Protein AF-A0A7X8J446-F1 (afdb_monomer_lite)

pLDDT: mean 76.68, std 14.7, range [40.44, 95.25]

Radius of gyration: 38.68 Å; chains: 1; bounding box: 88×54×93 Å

Secondary structure (DSSP, 8-state):
-EEEEEEEEEEETTEEEEEEEEEEE-SSS-SS-B-TTS-B--GGGTT-------EEEEEEEEEEE----HHHHHHHHT--S-HHHHTT--SS-SSS-TTT-S-TTPPTT--B-TTSPBP-SS-SSS-TTT-S--S--SS-B-TTSPBPPHHHHHHHHHHS-PPPGGGHHHH-GGGGT--TTSTT--SS--TTTTTT-SS-SSS--HHHHHHHHHHHHTTTT-TTTSSSS-HHHHHHHHHHHHH-

Structure (mmCIF, N/CA/C/O backbone):
data_AF-A0A7X8J446-F1
#
_entry.id   AF-A0A7X8J446-F1
#
loop_
_atom_site.group_PDB
_atom_site.id
_atom_site.type_symbol
_atom_site.label_atom_id
_atom_site.label_alt_id
_atom_site.label_comp_id
_atom_site.label_asym_id
_atom_site.label_entity_id
_atom_site.label_seq_id
_atom_site.pdbx_PDB_ins_code
_atom_site.Cartn_x
_atom_site.Cartn_y
_atom_site.Cartn_z
_atom_site.occupancy
_atom_site.B_iso_or_equiv
_atom_site.auth_seq_id
_atom_site.auth_comp_id
_atom_site.auth_asym_id
_atom_site.auth_atom_id
_atom_site.pdbx_PDB_model_num
ATOM 1 N N . MET A 1 1 ? 36.389 0.414 -41.635 1.00 74.69 1 MET A N 1
ATOM 2 C CA . MET A 1 1 ? 35.761 -0.901 -41.387 1.00 74.69 1 MET A CA 1
ATOM 3 C C . MET A 1 1 ? 36.551 -1.616 -40.300 1.00 74.69 1 MET A C 1
ATOM 5 O O . MET A 1 1 ? 37.768 -1.694 -40.456 1.00 74.69 1 MET A O 1
ATOM 9 N N . PRO A 1 2 ? 35.909 -2.051 -39.204 1.00 84.25 2 PRO A N 1
ATOM 10 C CA . PRO A 1 2 ? 36.564 -2.815 -38.150 1.00 84.25 2 PRO A CA 1
ATOM 11 C C . PRO A 1 2 ? 36.644 -4.303 -38.505 1.00 84.25 2 PRO A C 1
ATOM 13 O O . PRO A 1 2 ? 35.673 -4.885 -38.986 1.00 84.25 2 PRO A O 1
ATOM 16 N N . PHE A 1 3 ? 37.790 -4.913 -38.233 1.00 89.12 3 PHE A N 1
ATOM 17 C CA . PHE A 1 3 ? 37.991 -6.357 -38.225 1.00 89.12 3 PHE A CA 1
ATOM 18 C C . PHE A 1 3 ? 38.497 -6.769 -36.844 1.00 89.12 3 PHE A C 1
ATOM 20 O O . PHE A 1 3 ? 39.363 -6.099 -36.282 1.00 89.12 3 PHE A O 1
ATOM 27 N N . GLU A 1 4 ? 37.957 -7.853 -36.298 1.00 91.00 4 GLU A N 1
ATOM 28 C CA . GLU A 1 4 ? 38.276 -8.323 -34.954 1.00 91.00 4 GLU A CA 1
ATOM 29 C C . GLU A 1 4 ? 38.558 -9.823 -34.974 1.00 91.00 4 GLU A C 1
ATOM 31 O O . GLU A 1 4 ? 37.812 -10.601 -35.571 1.00 91.00 4 GLU A O 1
ATOM 36 N N . ILE A 1 5 ? 39.643 -10.221 -34.312 1.00 94.25 5 ILE A N 1
ATOM 37 C CA . ILE A 1 5 ? 39.926 -11.613 -33.968 1.00 94.25 5 ILE A CA 1
ATOM 38 C C . ILE A 1 5 ? 40.169 -11.649 -32.468 1.00 94.25 5 ILE A C 1
ATOM 40 O O . ILE A 1 5 ? 41.012 -10.914 -31.953 1.00 94.25 5 ILE A O 1
ATOM 44 N N . GLY A 1 6 ? 39.469 -12.534 -31.771 1.00 93.75 6 GLY A N 1
ATOM 45 C CA . GLY A 1 6 ? 39.645 -12.720 -30.342 1.00 93.75 6 GLY A CA 1
ATOM 46 C C . GLY A 1 6 ? 39.483 -14.169 -29.918 1.00 93.75 6 GLY A C 1
ATOM 47 O O . GLY A 1 6 ? 38.997 -15.012 -30.672 1.00 93.75 6 GLY A O 1
ATOM 48 N N . ALA A 1 7 ? 39.915 -14.438 -28.694 1.00 93.81 7 ALA A N 1
ATOM 49 C CA . ALA A 1 7 ? 39.714 -15.697 -28.004 1.00 93.81 7 ALA A CA 1
ATOM 50 C C . ALA A 1 7 ? 38.975 -15.440 -26.685 1.00 93.81 7 ALA A C 1
ATOM 52 O O . ALA A 1 7 ? 39.383 -14.593 -25.884 1.00 93.81 7 ALA A O 1
ATOM 53 N N . GLU A 1 8 ? 37.907 -16.203 -26.461 1.00 94.31 8 GLU A N 1
ATOM 54 C CA . GLU A 1 8 ? 37.240 -16.318 -25.165 1.00 94.31 8 GLU A CA 1
ATOM 55 C C . GLU A 1 8 ? 37.879 -17.476 -24.390 1.00 94.31 8 GLU A C 1
ATOM 57 O O . GLU A 1 8 ? 37.925 -18.614 -24.861 1.00 94.31 8 GLU A O 1
ATOM 62 N N . VAL A 1 9 ? 38.363 -17.194 -23.184 1.00 94.06 9 VAL A N 1
ATOM 63 C CA . VAL A 1 9 ? 38.938 -18.174 -22.265 1.00 94.06 9 VAL A CA 1
ATOM 64 C C . VAL A 1 9 ? 38.063 -18.251 -21.022 1.00 94.06 9 VAL A C 1
ATOM 66 O O . VAL A 1 9 ? 37.995 -17.324 -20.213 1.00 94.06 9 VAL A O 1
ATOM 69 N N . ARG A 1 10 ? 37.411 -19.396 -20.832 1.00 91.88 10 ARG A N 1
ATOM 70 C CA . ARG A 1 10 ? 36.650 -19.687 -19.613 1.00 91.88 10 ARG A CA 1
ATOM 71 C C . ARG A 1 10 ? 37.595 -20.214 -18.540 1.00 91.88 10 ARG A C 1
ATOM 73 O O . ARG A 1 10 ? 38.035 -21.357 -18.607 1.00 91.88 10 ARG A O 1
ATOM 80 N N . LEU A 1 11 ? 37.913 -19.366 -17.563 1.00 88.69 11 LEU A N 1
ATOM 81 C CA . LEU A 1 11 ? 38.814 -19.699 -16.454 1.00 88.69 11 LEU A CA 1
ATOM 82 C C . LEU A 1 11 ? 38.081 -20.456 -15.340 1.00 88.69 11 LEU A C 1
ATOM 84 O O . LEU A 1 11 ? 38.646 -21.337 -14.700 1.00 88.69 11 LEU A O 1
ATOM 88 N N . SER A 1 12 ? 36.813 -20.117 -15.105 1.00 85.81 12 SER A N 1
ATOM 89 C CA . SER A 1 12 ? 35.916 -20.847 -14.207 1.00 85.81 12 SER A CA 1
ATOM 90 C C . SER A 1 12 ? 34.461 -20.680 -14.665 1.00 85.81 12 SER A C 1
ATOM 92 O O . SER A 1 12 ? 34.187 -19.804 -15.485 1.00 85.81 12 SER A O 1
ATOM 94 N N . PRO A 1 13 ? 33.491 -21.432 -14.107 1.00 83.88 13 PRO A N 1
ATOM 95 C CA . PRO A 1 13 ? 32.070 -21.240 -14.420 1.00 83.88 13 PRO A CA 1
ATOM 96 C C . PRO A 1 13 ? 31.559 -19.813 -14.168 1.00 83.88 13 PRO A C 1
ATOM 98 O O . PRO A 1 13 ? 30.526 -19.426 -14.703 1.00 83.88 13 PRO A O 1
ATOM 101 N N . LYS A 1 14 ? 32.276 -19.034 -13.347 1.00 84.81 14 LYS A N 1
ATOM 102 C CA . LYS A 1 14 ? 31.932 -17.653 -13.004 1.00 84.81 14 LYS A CA 1
ATOM 103 C C . LYS A 1 14 ? 32.876 -16.613 -13.593 1.00 84.81 14 LYS A C 1
ATOM 105 O O . LYS A 1 14 ? 32.596 -15.433 -13.458 1.00 84.81 14 LYS A O 1
ATOM 110 N N . ILE A 1 15 ? 33.994 -17.004 -14.198 1.00 89.81 15 ILE A N 1
ATOM 111 C CA . ILE A 1 15 ? 35.010 -16.060 -14.677 1.00 89.81 15 ILE A CA 1
ATOM 112 C C . ILE A 1 15 ? 35.354 -16.407 -16.116 1.00 89.81 15 ILE A C 1
ATOM 114 O O . ILE A 1 15 ? 35.924 -17.464 -16.393 1.00 89.81 15 ILE A O 1
ATOM 118 N N . THR A 1 16 ? 35.045 -15.476 -17.009 1.00 94.06 16 THR A N 1
ATOM 119 C CA . THR A 1 16 ? 35.391 -15.551 -18.428 1.00 94.06 16 THR A CA 1
ATOM 120 C C . THR A 1 16 ? 36.306 -14.388 -18.768 1.00 94.06 16 THR A C 1
ATOM 122 O O . THR A 1 16 ? 36.061 -13.262 -18.346 1.00 94.06 16 THR A O 1
ATOM 125 N N . MET A 1 17 ? 37.379 -14.653 -19.499 1.00 94.75 17 MET A N 1
ATOM 126 C CA . MET A 1 17 ? 38.321 -13.647 -19.968 1.00 94.75 17 MET A CA 1
ATOM 127 C C . MET A 1 17 ? 38.275 -13.603 -21.492 1.00 94.75 17 MET A C 1
ATOM 129 O O . MET A 1 17 ? 38.417 -14.640 -22.129 1.00 94.75 17 MET A O 1
ATOM 133 N N . ASN A 1 18 ? 38.133 -12.419 -22.078 1.00 94.31 18 ASN A N 1
ATOM 134 C CA . ASN A 1 18 ? 38.219 -12.227 -23.524 1.00 94.31 18 ASN A CA 1
ATOM 135 C C . ASN A 1 18 ? 39.483 -11.454 -23.855 1.00 94.31 18 ASN A C 1
ATOM 137 O O . ASN A 1 18 ? 39.727 -10.399 -23.268 1.00 94.31 18 ASN A O 1
ATOM 141 N N . ILE A 1 19 ? 40.260 -11.952 -24.809 1.00 95.25 19 ILE A N 1
ATOM 142 C CA . ILE A 1 19 ? 41.425 -11.259 -25.357 1.00 95.25 19 ILE A CA 1
ATOM 143 C C . ILE A 1 19 ? 41.166 -11.061 -26.842 1.00 95.25 19 ILE A C 1
ATOM 145 O O . ILE A 1 19 ? 40.921 -12.034 -27.554 1.00 95.25 19 ILE A O 1
ATOM 149 N N . GLY A 1 20 ? 41.215 -9.818 -27.305 1.00 95.12 20 GLY A N 1
ATOM 150 C CA . GLY A 1 20 ? 40.905 -9.467 -28.685 1.00 95.12 20 GLY A CA 1
ATOM 151 C C . GLY A 1 20 ? 41.945 -8.543 -29.297 1.00 95.12 20 GLY A C 1
ATOM 152 O O . GLY A 1 20 ? 42.544 -7.707 -28.620 1.00 95.12 20 GLY A O 1
ATOM 153 N N . TYR A 1 21 ? 42.148 -8.699 -30.599 1.00 94.06 21 TYR A N 1
ATOM 154 C CA . TYR A 1 21 ? 42.845 -7.756 -31.458 1.00 94.06 21 TYR A CA 1
ATOM 155 C C . TYR A 1 21 ? 41.830 -7.159 -32.424 1.00 94.06 21 TYR A C 1
ATOM 157 O O . TYR A 1 21 ? 41.157 -7.892 -33.154 1.00 94.06 21 TYR A O 1
ATOM 165 N N . GLN A 1 22 ? 41.746 -5.833 -32.447 1.00 93.69 22 GLN A N 1
ATOM 166 C CA . GLN A 1 22 ? 40.864 -5.120 -33.356 1.00 93.69 22 GLN A CA 1
ATOM 167 C C . GLN A 1 22 ? 41.668 -4.183 -34.247 1.00 93.69 22 GLN A C 1
ATOM 169 O O . GLN A 1 22 ? 42.511 -3.422 -33.769 1.00 93.69 22 GLN A O 1
ATOM 174 N N . TYR A 1 23 ? 41.380 -4.225 -35.544 1.00 90.81 23 TYR A N 1
ATOM 175 C CA . TYR A 1 23 ? 41.952 -3.349 -36.557 1.00 90.81 23 TYR A CA 1
ATOM 176 C C . TYR A 1 23 ? 40.847 -2.516 -37.203 1.00 90.81 23 TYR A C 1
ATOM 178 O O . TYR A 1 23 ? 39.854 -3.048 -37.697 1.00 90.81 23 TYR A O 1
ATOM 186 N N . HIS A 1 24 ? 41.025 -1.201 -37.214 1.00 88.69 24 HIS A N 1
ATOM 187 C CA . HIS A 1 24 ? 40.102 -0.234 -37.790 1.00 88.69 24 HIS A CA 1
ATOM 188 C C . HIS A 1 24 ? 40.734 0.407 -39.018 1.00 88.69 24 HIS A C 1
ATOM 190 O O . HIS A 1 24 ? 41.699 1.158 -38.902 1.00 88.69 24 HIS A O 1
ATOM 196 N N . MET A 1 25 ? 40.151 0.163 -40.193 1.00 83.25 25 MET A N 1
ATOM 197 C CA . MET A 1 25 ? 40.463 0.935 -41.400 1.00 83.25 25 MET A CA 1
ATOM 198 C C . MET A 1 25 ? 39.657 2.231 -41.394 1.00 83.25 25 MET A C 1
ATOM 200 O O . MET A 1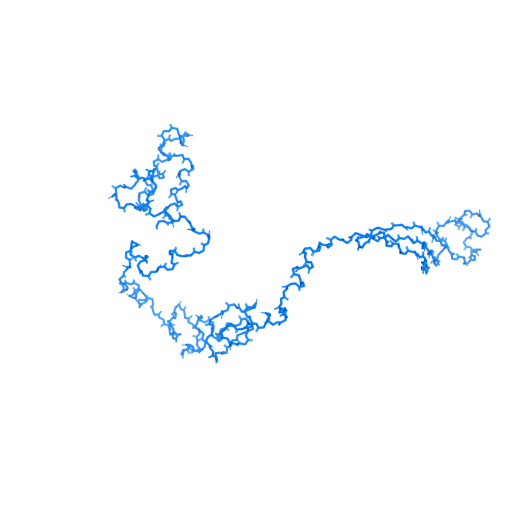 25 ? 38.421 2.189 -41.367 1.00 83.25 25 MET A O 1
ATOM 204 N N . SER A 1 26 ? 40.331 3.369 -41.447 1.00 76.75 26 SER A N 1
ATOM 205 C CA . SER A 1 26 ? 39.710 4.673 -41.655 1.00 76.75 26 SER A CA 1
ATOM 206 C C . SER A 1 26 ? 39.588 4.968 -43.150 1.00 76.75 26 SER A C 1
ATOM 208 O O . SER A 1 26 ? 40.336 4.433 -43.958 1.00 76.75 26 SER A O 1
ATOM 210 N N . PHE A 1 27 ? 38.628 5.807 -43.535 1.00 70.88 27 PHE A N 1
ATOM 211 C CA . PHE A 1 27 ? 38.495 6.285 -44.917 1.00 70.88 27 PHE A CA 1
ATOM 212 C C . PHE A 1 27 ? 39.244 7.611 -45.145 1.00 70.88 27 PHE A C 1
ATOM 214 O O . PHE A 1 27 ? 39.054 8.250 -46.175 1.00 70.88 27 PHE A O 1
ATOM 221 N N . SER A 1 28 ? 40.063 8.050 -44.183 1.00 67.25 28 SER A N 1
ATOM 222 C CA . SER A 1 28 ? 40.818 9.304 -44.224 1.00 67.25 28 SER A CA 1
ATOM 223 C C . SER A 1 28 ? 42.317 9.058 -44.018 1.00 67.25 28 SER A C 1
ATOM 225 O O . SER A 1 28 ? 42.720 8.011 -43.530 1.00 67.25 28 SER A O 1
ATOM 227 N N . ASN A 1 29 ? 43.141 10.032 -44.414 1.00 60.94 29 ASN A N 1
ATOM 228 C CA . ASN A 1 29 ? 44.602 10.030 -44.233 1.00 60.94 29 ASN A CA 1
ATOM 229 C C . ASN A 1 29 ? 44.995 11.011 -43.106 1.00 60.94 29 ASN A C 1
ATOM 231 O O . ASN A 1 29 ? 45.817 11.910 -43.295 1.00 60.94 29 ASN A O 1
ATOM 235 N N . SER A 1 30 ? 44.259 10.991 -41.993 1.00 65.31 30 SER A N 1
ATOM 236 C CA . SER A 1 30 ? 44.378 11.992 -40.917 1.00 65.31 30 SER A CA 1
ATOM 237 C C . SER A 1 30 ? 44.880 11.414 -39.598 1.00 65.31 30 SER A C 1
ATOM 239 O O . SER A 1 30 ? 44.899 12.141 -38.607 1.00 65.31 30 SER A O 1
ATOM 241 N N . LEU A 1 31 ? 45.263 10.136 -39.561 1.00 66.12 31 LEU A N 1
ATOM 242 C CA . LEU A 1 31 ? 45.710 9.480 -38.331 1.00 66.12 31 LEU A CA 1
ATOM 243 C C . LEU A 1 31 ? 47.207 9.688 -38.072 1.00 66.12 31 LEU A C 1
ATOM 245 O O . LEU A 1 31 ? 47.588 9.816 -36.912 1.00 66.12 31 LEU A O 1
ATOM 249 N N . ASP A 1 32 ? 48.040 9.773 -39.113 1.00 66.50 32 ASP A N 1
ATOM 250 C CA . ASP A 1 32 ? 49.501 9.898 -38.967 1.00 66.50 32 ASP A CA 1
ATOM 251 C C . ASP A 1 32 ? 50.105 11.207 -39.519 1.00 66.50 32 ASP A C 1
ATOM 253 O O . ASP A 1 32 ? 51.262 11.517 -39.238 1.00 66.50 32 ASP A O 1
ATOM 257 N N . ASN A 1 33 ? 49.322 12.019 -40.243 1.00 63.12 33 ASN A N 1
ATOM 258 C CA . ASN A 1 33 ? 49.737 13.289 -40.859 1.00 63.12 33 ASN A CA 1
ATOM 259 C C . ASN A 1 33 ? 51.008 13.175 -41.734 1.00 63.12 33 ASN A C 1
ATOM 261 O O . ASN A 1 33 ? 51.788 14.130 -41.849 1.00 63.12 33 ASN A O 1
ATOM 265 N N . ILE A 1 34 ? 51.217 12.013 -42.359 1.00 64.12 34 ILE A N 1
ATOM 266 C CA . ILE A 1 34 ? 52.359 11.708 -43.226 1.00 64.12 34 ILE A CA 1
ATOM 267 C C . ILE A 1 34 ? 51.854 11.377 -44.641 1.00 64.12 34 ILE A C 1
ATOM 269 O O . ILE A 1 34 ? 50.753 10.869 -44.844 1.00 64.12 34 ILE A O 1
ATOM 273 N N . ASN A 1 35 ? 52.632 11.734 -45.666 1.00 63.25 35 ASN A N 1
ATOM 274 C CA . ASN A 1 35 ? 52.334 11.396 -47.061 1.00 63.25 35 ASN A CA 1
ATOM 275 C C . ASN A 1 35 ? 53.053 10.100 -47.513 1.00 63.25 35 ASN A C 1
ATOM 277 O O . ASN A 1 35 ? 53.981 9.630 -46.864 1.00 63.25 35 ASN A O 1
ATOM 281 N N . LYS A 1 36 ? 52.710 9.557 -48.697 1.00 61.09 36 LYS A N 1
ATOM 282 C CA . LYS A 1 36 ? 53.360 8.359 -49.299 1.00 61.09 36 LYS A CA 1
ATOM 283 C C . LYS A 1 36 ? 54.896 8.432 -49.444 1.00 61.09 36 LYS A C 1
ATOM 285 O O . LYS A 1 36 ? 55.512 7.434 -49.804 1.00 61.09 36 LYS A O 1
ATOM 290 N N . ARG A 1 37 ? 55.510 9.606 -49.264 1.00 62.81 37 ARG A N 1
ATOM 291 C CA . ARG A 1 37 ? 56.963 9.833 -49.334 1.00 62.81 37 ARG A CA 1
ATOM 292 C C . ARG A 1 37 ? 57.611 9.948 -47.949 1.00 62.81 37 ARG A C 1
ATOM 294 O O . ARG A 1 37 ? 58.778 10.315 -47.878 1.00 62.81 37 ARG A O 1
ATOM 301 N N . ASN A 1 38 ? 56.881 9.623 -46.879 1.00 63.50 38 ASN A N 1
ATOM 302 C CA . ASN A 1 38 ? 57.295 9.795 -45.484 1.00 63.50 38 ASN A CA 1
ATOM 303 C C . ASN A 1 38 ? 57.568 11.261 -45.092 1.00 63.50 38 ASN A C 1
ATOM 305 O O . ASN A 1 38 ? 58.357 11.529 -44.189 1.00 63.50 38 ASN A O 1
ATOM 309 N N . GLU A 1 39 ? 56.925 12.225 -45.757 1.00 65.25 39 GLU A N 1
ATOM 310 C CA . GLU A 1 39 ? 57.026 13.645 -45.408 1.00 65.25 39 GLU A CA 1
ATOM 311 C C . GLU A 1 39 ? 55.796 14.082 -44.602 1.00 65.25 39 GLU A C 1
ATOM 313 O O . GLU A 1 39 ? 54.674 13.646 -44.872 1.00 65.25 39 GLU A O 1
ATOM 318 N N . LEU A 1 40 ? 56.001 14.998 -43.652 1.00 61.47 40 LEU A N 1
ATOM 319 C CA . LEU A 1 40 ? 54.920 15.662 -42.921 1.00 61.47 40 LEU A CA 1
ATOM 320 C C . LEU A 1 40 ? 53.971 16.379 -43.892 1.00 61.47 40 LEU A C 1
ATOM 322 O O . LEU A 1 40 ? 54.407 17.092 -44.803 1.00 61.47 40 LEU A O 1
ATOM 326 N N . TYR A 1 41 ? 52.665 16.219 -43.682 1.00 60.56 41 TYR A N 1
ATOM 327 C CA . TYR A 1 41 ? 51.632 16.839 -44.506 1.00 60.56 41 TYR A CA 1
ATOM 328 C C . TYR A 1 41 ? 51.716 18.373 -44.399 1.00 60.56 41 TYR A C 1
ATOM 330 O O . TYR A 1 41 ? 51.308 18.989 -43.416 1.00 60.56 41 TYR A O 1
ATOM 338 N N . SER A 1 42 ? 52.276 19.016 -45.423 1.00 55.53 42 SER A N 1
ATOM 339 C CA . SER A 1 42 ? 52.348 20.474 -45.540 1.00 55.53 42 SER A CA 1
ATOM 340 C C . SER A 1 42 ? 51.203 20.981 -46.413 1.00 55.53 42 SER A C 1
ATOM 342 O O . SER A 1 42 ? 50.957 20.451 -47.500 1.00 55.53 42 SER A O 1
ATOM 344 N N . GLN A 1 43 ? 50.528 22.053 -45.978 1.00 56.66 43 GLN A N 1
ATOM 345 C CA . GLN A 1 43 ? 49.435 22.696 -46.725 1.00 56.66 43 GLN A CA 1
ATOM 346 C C . GLN A 1 43 ? 49.822 23.137 -48.154 1.00 56.66 43 GLN A C 1
ATOM 348 O O . GLN A 1 43 ? 48.929 23.414 -48.955 1.00 56.66 43 GLN A O 1
ATOM 353 N N . ALA A 1 44 ? 51.116 23.167 -48.491 1.00 54.66 44 ALA A N 1
ATOM 354 C CA . ALA A 1 44 ? 51.628 23.492 -49.821 1.00 54.66 44 ALA A CA 1
ATOM 355 C C . ALA A 1 44 ? 51.520 22.340 -50.848 1.00 54.66 44 ALA A C 1
ATOM 357 O O . ALA A 1 44 ? 51.503 22.602 -52.046 1.00 54.66 44 ALA A O 1
ATOM 358 N N . ASN A 1 45 ? 51.396 21.077 -50.415 1.00 54.53 45 ASN A N 1
ATOM 359 C CA . ASN A 1 45 ? 51.407 19.888 -51.288 1.00 54.53 45 ASN A CA 1
ATOM 360 C C . ASN A 1 45 ? 50.035 19.190 -51.401 1.00 54.53 45 ASN A C 1
ATOM 362 O O . ASN A 1 45 ? 49.954 17.980 -51.617 1.00 54.53 45 ASN A O 1
ATOM 366 N N . LYS A 1 46 ? 48.935 19.952 -51.304 1.00 54.66 46 LYS A N 1
ATOM 367 C CA . LYS A 1 46 ? 47.544 19.444 -51.336 1.00 54.66 46 LYS A CA 1
ATOM 368 C C . LYS A 1 46 ? 47.168 18.618 -52.581 1.00 54.66 46 LYS A C 1
ATOM 370 O O . LYS A 1 46 ? 46.174 17.909 -52.539 1.00 54.66 46 LYS A O 1
ATOM 375 N N . GLN A 1 47 ? 47.923 18.699 -53.682 1.00 54.50 47 GLN A N 1
ATOM 376 C CA . GLN A 1 47 ? 47.535 18.119 -54.980 1.00 54.50 47 GLN A CA 1
ATOM 377 C C . GLN A 1 47 ? 48.169 16.756 -55.330 1.00 54.50 47 GLN A C 1
ATOM 379 O O . GLN A 1 47 ? 47.916 16.243 -56.417 1.00 54.50 47 GLN A O 1
ATOM 384 N N . LYS A 1 48 ? 48.983 16.138 -54.458 1.00 54.19 48 LYS A N 1
ATOM 385 C CA . LYS A 1 48 ? 49.643 14.843 -54.759 1.00 54.19 48 LYS A CA 1
ATOM 386 C C . LYS A 1 48 ? 49.417 13.729 -53.727 1.00 54.19 48 LYS A C 1
ATOM 388 O O . LYS A 1 48 ? 50.139 12.732 -53.757 1.00 54.19 48 LYS A O 1
ATOM 393 N N . SER A 1 49 ? 48.421 13.835 -52.846 1.00 53.56 49 SER A N 1
ATOM 394 C CA . SER A 1 49 ? 48.044 12.712 -51.979 1.00 53.56 49 SER A CA 1
ATOM 395 C C . SER A 1 49 ? 47.077 11.772 -52.706 1.00 53.56 49 SER A C 1
ATOM 397 O O . SER A 1 49 ? 45.885 12.010 -52.867 1.00 53.56 49 SER A O 1
ATOM 399 N N . SER A 1 50 ? 47.637 10.677 -53.211 1.00 58.88 50 SER A N 1
ATOM 400 C CA . SER A 1 50 ? 46.873 9.501 -53.619 1.00 58.88 50 SER A CA 1
ATOM 401 C C . SER A 1 50 ? 46.241 8.879 -52.368 1.00 58.88 50 SER A C 1
ATOM 403 O O . SER A 1 50 ? 46.981 8.565 -51.441 1.00 58.88 50 SER A O 1
ATOM 405 N N . TRP A 1 51 ? 44.910 8.720 -52.366 1.00 58.22 51 TRP A N 1
ATOM 406 C CA . TRP A 1 51 ? 44.099 8.102 -51.306 1.00 58.22 51 TRP A CA 1
ATOM 407 C C . TRP A 1 51 ? 44.730 6.795 -50.794 1.00 58.22 51 TRP A C 1
ATOM 409 O O . TRP A 1 51 ? 44.599 5.751 -51.436 1.00 58.22 51 TRP A O 1
ATOM 419 N N . VAL A 1 52 ? 45.426 6.848 -49.656 1.00 64.44 52 VAL A N 1
ATOM 420 C CA . VAL A 1 52 ? 45.724 5.665 -48.839 1.00 64.44 52 VAL A CA 1
ATOM 421 C C . VAL A 1 52 ? 44.842 5.777 -47.610 1.00 64.44 52 VAL A C 1
ATOM 423 O O . VAL A 1 52 ? 44.887 6.806 -46.944 1.00 64.44 52 VAL A O 1
ATOM 426 N N . PRO A 1 53 ? 43.989 4.786 -47.344 1.00 68.62 53 PRO A N 1
ATOM 427 C CA . PRO A 1 53 ? 43.241 4.745 -46.102 1.00 68.62 53 PRO A CA 1
ATOM 428 C C . PRO A 1 53 ? 44.200 4.449 -44.938 1.00 68.62 53 PRO A C 1
ATOM 430 O O . PRO A 1 53 ? 44.905 3.438 -44.986 1.00 68.62 53 PRO A O 1
ATOM 433 N N . ASP A 1 54 ? 44.215 5.288 -43.900 1.00 72.94 54 ASP A N 1
ATOM 434 C CA . ASP A 1 54 ? 44.967 4.996 -42.674 1.00 72.94 54 ASP A CA 1
ATOM 435 C C . ASP A 1 54 ? 44.234 3.933 -41.853 1.00 72.94 54 ASP A C 1
ATOM 437 O O . ASP A 1 54 ? 43.013 3.777 -41.951 1.00 72.94 54 ASP A O 1
ATOM 441 N N . GLY A 1 55 ? 44.945 3.234 -40.974 1.00 81.69 55 GLY A N 1
ATOM 442 C CA . GLY A 1 55 ? 44.318 2.324 -40.026 1.00 81.69 55 GLY A CA 1
ATOM 443 C C . GLY A 1 55 ? 45.038 2.296 -38.691 1.00 81.69 55 GLY A C 1
ATOM 444 O O . GLY A 1 55 ? 46.235 2.557 -38.611 1.00 81.69 55 GLY A O 1
ATOM 445 N N . PHE A 1 56 ? 44.301 1.962 -37.640 1.00 85.62 56 PHE A N 1
ATOM 446 C CA . PHE A 1 56 ? 44.859 1.751 -36.310 1.00 85.62 56 PHE A CA 1
ATOM 447 C C . PHE A 1 56 ? 44.406 0.403 -35.765 1.00 85.62 56 PHE A C 1
ATOM 449 O O . PHE A 1 56 ? 43.343 -0.102 -36.121 1.00 85.62 56 PHE A O 1
ATOM 456 N N . SER A 1 57 ? 45.206 -0.179 -34.879 1.00 89.44 57 SER A N 1
ATOM 457 C CA . SER A 1 57 ? 44.813 -1.376 -34.143 1.00 89.44 57 SER A CA 1
ATOM 458 C C . SER A 1 57 ? 45.173 -1.291 -32.683 1.00 89.44 57 SER A C 1
ATOM 460 O O . SER A 1 57 ? 46.163 -0.658 -32.320 1.00 89.44 57 SER A O 1
ATOM 462 N N . TYR A 1 58 ? 44.416 -2.013 -31.873 1.00 92.00 58 TYR A N 1
ATOM 463 C CA . TYR A 1 58 ? 44.709 -2.207 -30.466 1.00 92.00 58 TYR A CA 1
ATOM 464 C C . TYR A 1 58 ? 44.425 -3.645 -30.047 1.00 92.00 58 TYR A C 1
ATOM 466 O O . TYR A 1 58 ? 43.642 -4.367 -30.668 1.00 92.00 58 TYR A O 1
ATOM 474 N N . ILE A 1 59 ? 45.096 -4.044 -28.972 1.00 92.88 59 ILE A N 1
ATOM 475 C CA . ILE A 1 59 ? 44.856 -5.295 -28.262 1.00 92.88 59 ILE A CA 1
ATOM 476 C C . ILE A 1 59 ? 44.121 -4.930 -26.978 1.00 92.88 59 ILE A C 1
ATOM 478 O O . ILE A 1 59 ? 44.515 -3.982 -26.295 1.00 92.88 59 ILE A O 1
ATOM 482 N N . TYR A 1 60 ? 43.074 -5.671 -26.639 1.00 93.62 60 TYR A N 1
ATOM 483 C CA . TYR A 1 60 ? 42.358 -5.502 -25.382 1.00 93.62 60 TYR A CA 1
ATOM 484 C C . TYR A 1 60 ? 42.178 -6.839 -24.667 1.00 93.62 60 TYR A C 1
ATOM 486 O O . TYR A 1 60 ? 42.156 -7.907 -25.279 1.00 93.62 60 TYR A O 1
ATOM 494 N N . ALA A 1 61 ? 42.035 -6.755 -23.347 1.00 93.88 61 ALA A N 1
ATOM 495 C CA . ALA A 1 61 ? 41.647 -7.863 -22.495 1.00 93.88 61 ALA A CA 1
ATOM 496 C C . ALA A 1 61 ? 40.486 -7.410 -21.603 1.00 93.88 61 ALA A C 1
ATOM 498 O O . ALA A 1 61 ? 40.539 -6.329 -21.019 1.00 93.88 61 ALA A O 1
ATOM 499 N N . SER A 1 62 ? 39.440 -8.224 -21.503 1.00 93.06 62 SER A N 1
ATOM 500 C CA . SER A 1 62 ? 38.295 -7.984 -20.620 1.00 93.06 62 SER A CA 1
ATOM 501 C C . SER A 1 62 ? 38.021 -9.213 -19.763 1.00 93.06 62 SER A C 1
ATOM 503 O O . SER A 1 62 ? 38.279 -10.341 -20.181 1.00 93.06 62 SER A O 1
ATOM 505 N N . ILE A 1 63 ? 37.528 -8.991 -18.547 1.00 93.19 63 ILE A N 1
ATOM 506 C CA . ILE A 1 63 ? 37.172 -10.051 -17.603 1.00 93.19 63 ILE A CA 1
ATOM 507 C C . ILE A 1 63 ? 35.703 -9.866 -17.236 1.00 93.19 63 ILE A C 1
ATOM 509 O O . ILE A 1 63 ? 35.300 -8.802 -16.771 1.00 93.19 63 ILE A O 1
ATOM 513 N N . SER A 1 64 ? 34.915 -10.915 -17.427 1.00 90.38 64 SER A N 1
ATOM 514 C CA . SER A 1 64 ? 33.508 -10.995 -17.058 1.00 90.38 64 SER A CA 1
ATOM 515 C C . SER A 1 64 ? 33.357 -11.915 -15.853 1.00 90.38 64 SER A C 1
ATOM 517 O O . SER A 1 64 ? 33.747 -13.085 -15.900 1.00 90.38 64 SER A O 1
ATOM 519 N N . ILE A 1 65 ? 32.781 -11.383 -14.773 1.00 89.62 65 ILE A N 1
ATOM 520 C CA . ILE A 1 65 ? 32.520 -12.119 -13.534 1.00 89.62 65 ILE A CA 1
ATOM 521 C C . ILE A 1 65 ? 31.012 -12.321 -13.403 1.00 89.62 65 ILE A C 1
ATOM 523 O O . ILE A 1 65 ? 30.261 -11.361 -13.249 1.00 89.62 65 ILE A O 1
ATOM 527 N N . ASN A 1 66 ? 30.564 -13.572 -13.440 1.00 83.06 66 ASN A N 1
ATOM 528 C CA . ASN A 1 66 ? 29.191 -13.936 -13.138 1.00 83.06 66 ASN A CA 1
ATOM 529 C C . ASN A 1 66 ? 29.028 -14.104 -11.619 1.00 83.06 66 ASN A C 1
ATOM 531 O O . ASN A 1 66 ? 29.520 -15.062 -11.020 1.00 83.06 66 ASN A O 1
ATOM 535 N N . ILE A 1 67 ? 28.323 -13.158 -11.000 1.00 79.75 67 ILE A N 1
ATOM 536 C CA . ILE A 1 67 ? 28.074 -13.111 -9.553 1.00 79.75 67 ILE A CA 1
ATOM 537 C C . ILE A 1 67 ? 26.842 -13.912 -9.104 1.00 79.75 67 ILE A C 1
ATOM 539 O O . ILE A 1 67 ? 26.485 -13.843 -7.929 1.00 79.75 67 ILE A O 1
ATOM 543 N N . HIS A 1 68 ? 26.211 -14.704 -9.980 1.00 71.25 68 HIS A N 1
ATOM 544 C CA . HIS A 1 68 ? 25.055 -15.517 -9.590 1.00 71.25 68 HIS A CA 1
ATOM 545 C C . HIS A 1 68 ? 25.439 -16.486 -8.463 1.00 71.25 68 HIS A C 1
ATOM 547 O O . HIS A 1 68 ? 26.450 -17.203 -8.519 1.00 71.25 68 HIS A O 1
ATOM 553 N N . ASN A 1 69 ? 24.666 -16.451 -7.382 1.00 62.00 69 ASN A N 1
ATOM 554 C CA . ASN A 1 69 ? 24.823 -17.336 -6.241 1.00 62.00 69 ASN A CA 1
ATOM 555 C C . ASN A 1 69 ? 23.944 -18.568 -6.472 1.00 62.00 69 ASN A C 1
ATOM 557 O O . ASN A 1 69 ? 22.754 -18.414 -6.710 1.00 62.00 69 ASN A O 1
ATOM 561 N N . LYS A 1 70 ? 24.496 -19.779 -6.329 1.00 58.78 70 LYS A N 1
ATOM 562 C CA . LYS A 1 70 ? 23.725 -21.030 -6.445 1.00 58.78 70 LYS A CA 1
ATOM 563 C C . LYS A 1 70 ? 22.524 -21.076 -5.488 1.00 58.78 70 LYS A C 1
ATOM 565 O O . LYS A 1 70 ? 21.572 -21.792 -5.753 1.00 58.78 70 LYS A O 1
ATOM 570 N N . ALA A 1 71 ? 22.562 -20.318 -4.389 1.00 57.22 71 ALA A N 1
ATOM 571 C CA . ALA A 1 71 ? 21.429 -20.174 -3.475 1.00 57.22 71 ALA A CA 1
ATOM 572 C C . ALA A 1 71 ? 20.215 -19.464 -4.110 1.00 57.22 71 ALA A C 1
ATOM 574 O O . ALA A 1 71 ? 19.088 -19.748 -3.725 1.00 57.22 71 ALA A O 1
ATOM 575 N N . TYR A 1 72 ? 20.437 -18.576 -5.085 1.00 55.28 72 TYR A N 1
ATOM 576 C CA . TYR A 1 72 ? 19.370 -17.958 -5.875 1.00 55.28 72 TYR A CA 1
ATOM 577 C C . TYR A 1 72 ? 18.811 -18.949 -6.905 1.00 55.28 72 TYR A C 1
ATOM 579 O O . TYR A 1 72 ? 17.599 -19.093 -7.010 1.00 55.28 72 TYR A O 1
ATOM 587 N N . ASP A 1 73 ? 19.682 -19.724 -7.562 1.00 53.16 73 ASP A N 1
ATOM 588 C CA . ASP A 1 73 ? 19.259 -20.772 -8.504 1.00 53.16 73 ASP A CA 1
ATOM 589 C C . ASP A 1 73 ? 18.459 -21.884 -7.796 1.00 53.16 73 ASP A C 1
ATOM 591 O O . ASP A 1 73 ? 17.455 -22.355 -8.313 1.00 53.16 73 ASP A O 1
ATOM 595 N N . MET A 1 74 ? 18.820 -22.244 -6.556 1.00 48.81 74 MET A N 1
ATOM 596 C CA . MET A 1 74 ? 18.025 -23.167 -5.731 1.00 48.81 74 MET A CA 1
ATOM 597 C C . MET A 1 74 ? 16.661 -22.596 -5.325 1.00 48.81 74 MET A C 1
ATOM 599 O O . MET A 1 74 ? 15.746 -23.376 -5.099 1.00 48.81 74 MET A O 1
ATOM 603 N N . TYR A 1 75 ? 16.505 -21.274 -5.217 1.00 50.06 75 TYR A N 1
ATOM 604 C CA . TYR A 1 75 ? 15.200 -20.660 -4.954 1.00 50.06 75 TYR A CA 1
ATOM 605 C C . TYR A 1 75 ? 14.338 -20.621 -6.224 1.00 50.06 75 TYR A C 1
ATOM 607 O O . TYR A 1 75 ? 13.127 -20.773 -6.138 1.00 50.06 75 TYR A O 1
ATOM 615 N N . ALA A 1 76 ? 14.959 -20.483 -7.399 1.00 52.62 76 ALA A N 1
ATOM 616 C CA . ALA A 1 76 ? 14.273 -20.525 -8.688 1.00 52.62 76 ALA A CA 1
ATOM 617 C C . ALA A 1 76 ? 13.851 -21.952 -9.096 1.00 52.62 76 ALA A C 1
ATOM 619 O O . ALA A 1 76 ? 12.742 -22.138 -9.587 1.00 52.62 76 ALA A O 1
ATOM 620 N N . ASP A 1 77 ? 14.689 -22.962 -8.835 1.00 53.91 77 ASP A N 1
ATOM 621 C CA . ASP A 1 77 ? 14.427 -24.356 -9.231 1.00 53.91 77 ASP A CA 1
ATOM 622 C C . ASP A 1 77 ? 13.604 -25.150 -8.196 1.00 53.91 77 ASP A C 1
ATOM 624 O O . ASP A 1 77 ? 13.072 -26.215 -8.515 1.00 53.91 77 ASP A O 1
ATOM 628 N N . ALA A 1 78 ? 13.494 -24.666 -6.950 1.00 55.97 78 ALA A N 1
ATOM 629 C CA . ALA A 1 78 ? 12.734 -25.329 -5.884 1.00 55.97 78 ALA A CA 1
ATOM 630 C C . ALA A 1 78 ? 11.303 -24.804 -5.704 1.00 55.97 78 ALA A C 1
ATOM 632 O O . ALA A 1 78 ? 10.629 -25.271 -4.787 1.00 55.97 78 ALA A O 1
ATOM 633 N N . LEU A 1 79 ? 10.824 -23.875 -6.541 1.00 51.06 79 LEU A N 1
ATOM 634 C CA . LEU A 1 79 ? 9.396 -23.562 -6.609 1.00 51.06 79 LEU A CA 1
ATOM 635 C C . LEU A 1 79 ? 8.699 -24.678 -7.398 1.00 51.06 79 LEU A C 1
ATOM 637 O O . LEU A 1 79 ? 8.837 -24.750 -8.621 1.00 51.06 79 LEU A O 1
ATOM 641 N N . PRO A 1 80 ? 7.952 -25.578 -6.738 1.00 58.22 80 PRO A N 1
ATOM 642 C CA . PRO A 1 80 ? 7.243 -26.636 -7.419 1.00 58.22 80 PRO A CA 1
ATOM 643 C C . PRO A 1 80 ? 5.883 -26.074 -7.824 1.00 58.22 80 PRO A C 1
ATOM 645 O O . PRO A 1 80 ? 4.899 -26.428 -7.197 1.00 58.22 80 PRO A O 1
ATOM 648 N N . TYR A 1 81 ? 5.837 -25.140 -8.773 1.00 49.66 81 TYR A N 1
ATOM 649 C CA . TYR A 1 81 ? 4.622 -24.674 -9.455 1.00 49.66 81 TYR A CA 1
ATOM 650 C C . TYR A 1 81 ? 5.012 -23.516 -10.389 1.00 49.66 81 TYR A C 1
ATOM 652 O O . TYR A 1 81 ? 5.626 -22.541 -9.965 1.00 49.66 81 TYR A O 1
ATOM 660 N N . ASN A 1 82 ? 4.709 -23.670 -11.678 1.00 56.31 82 ASN A N 1
ATOM 661 C CA . ASN A 1 82 ? 4.446 -22.591 -12.636 1.00 56.31 82 ASN A CA 1
ATOM 662 C C . ASN A 1 82 ? 4.243 -21.187 -12.019 1.00 56.31 82 ASN A C 1
ATOM 664 O O . ASN A 1 82 ? 3.141 -20.793 -11.658 1.00 56.31 82 ASN A O 1
ATOM 668 N N . ALA A 1 83 ? 5.288 -20.359 -12.053 1.00 52.44 83 ALA A N 1
ATOM 669 C CA . ALA A 1 83 ? 5.189 -18.926 -11.755 1.00 52.44 83 ALA A CA 1
ATOM 670 C C . ALA A 1 83 ? 4.163 -18.179 -12.644 1.00 52.44 83 ALA A C 1
ATOM 672 O O . ALA A 1 83 ? 3.756 -17.077 -12.311 1.00 52.44 83 ALA A O 1
ATOM 673 N N . ALA A 1 84 ? 3.709 -18.793 -13.743 1.00 53.72 84 ALA A N 1
ATOM 674 C CA . ALA A 1 84 ? 2.609 -18.295 -14.567 1.00 53.72 84 ALA A CA 1
ATOM 675 C C . ALA A 1 84 ? 1.204 -18.524 -13.964 1.00 53.72 84 ALA A C 1
ATOM 677 O O . ALA A 1 84 ? 0.259 -17.888 -14.410 1.00 53.72 84 ALA A O 1
ATOM 678 N N . GLU A 1 85 ? 1.036 -19.430 -12.993 1.00 51.78 85 GLU A N 1
ATOM 679 C CA . GLU A 1 85 ? -0.271 -19.712 -12.371 1.00 51.78 85 GLU A CA 1
ATOM 680 C C . GLU A 1 85 ? -0.532 -18.822 -11.149 1.00 51.78 85 GLU A C 1
ATOM 682 O O . GLU A 1 85 ? -1.679 -18.479 -10.884 1.00 51.78 85 GLU A O 1
ATOM 687 N N . TYR A 1 86 ? 0.515 -18.358 -10.455 1.00 54.16 86 TYR A N 1
ATOM 688 C CA . TYR A 1 86 ? 0.356 -17.402 -9.351 1.00 54.16 86 TYR A CA 1
ATOM 689 C C . TYR A 1 86 ? -0.014 -15.992 -9.843 1.00 54.16 86 TYR A C 1
ATOM 691 O O . TYR A 1 86 ? -0.781 -15.298 -9.185 1.00 54.16 86 TYR A O 1
ATOM 699 N N . ASP A 1 87 ? 0.447 -15.607 -11.038 1.00 60.34 87 ASP A N 1
ATOM 700 C CA . ASP A 1 87 ? 0.035 -14.362 -11.709 1.00 60.34 87 ASP A CA 1
ATOM 701 C C . ASP A 1 87 ? -1.432 -14.382 -12.179 1.00 60.34 87 ASP A C 1
ATOM 703 O O . ASP A 1 87 ? -1.948 -13.352 -12.604 1.00 60.34 87 ASP A O 1
ATOM 707 N N . MET A 1 88 ? -2.111 -15.533 -12.111 1.00 69.31 88 MET A N 1
ATOM 708 C CA . MET A 1 88 ? -3.511 -15.704 -12.513 1.00 69.31 88 MET A CA 1
ATOM 709 C C . MET A 1 88 ? -4.450 -16.032 -11.346 1.00 69.31 88 MET A C 1
ATOM 711 O O . MET A 1 88 ? -5.621 -16.336 -11.583 1.00 69.31 88 MET A O 1
ATOM 715 N N . TRP A 1 89 ? -3.968 -16.026 -10.100 1.00 85.75 89 TRP A N 1
ATOM 716 C CA . TRP A 1 89 ? -4.856 -16.272 -8.970 1.00 85.75 89 TRP A CA 1
ATOM 717 C C . TRP A 1 89 ? -5.792 -15.077 -8.782 1.00 85.75 89 TRP A C 1
ATOM 719 O O . TRP A 1 89 ? -5.356 -13.981 -8.454 1.00 85.75 89 TRP A O 1
ATOM 729 N N . ASP A 1 90 ? -7.075 -15.329 -8.997 1.00 86.94 90 ASP A N 1
ATOM 730 C CA . ASP A 1 90 ? -8.195 -14.432 -8.744 1.00 86.94 90 ASP A CA 1
ATOM 731 C C . ASP A 1 90 ? -9.035 -15.045 -7.603 1.00 86.94 90 ASP A C 1
ATOM 733 O O . ASP A 1 90 ? -9.578 -16.153 -7.728 1.00 86.94 90 ASP A O 1
ATOM 737 N N . ALA A 1 91 ? -9.016 -14.401 -6.432 1.00 87.94 91 ALA A N 1
ATOM 738 C CA . ALA A 1 91 ? -9.586 -14.943 -5.201 1.00 87.94 91 ALA A CA 1
ATOM 739 C C . ALA A 1 91 ? -11.103 -14.732 -5.107 1.00 87.94 91 ALA A C 1
ATOM 741 O O . ALA A 1 91 ? -11.820 -15.619 -4.617 1.00 87.94 91 ALA A O 1
ATOM 742 N N . ASP A 1 92 ? -11.594 -13.587 -5.570 1.00 88.00 92 ASP A N 1
ATOM 743 C CA . ASP A 1 92 ? -13.007 -13.226 -5.528 1.00 88.00 92 ASP A CA 1
ATOM 744 C C . ASP A 1 92 ? -13.752 -13.590 -6.823 1.00 88.00 92 ASP A C 1
ATOM 746 O O . ASP A 1 92 ? -14.969 -13.797 -6.786 1.00 88.00 92 ASP A O 1
ATOM 750 N N . GLY A 1 93 ? -13.030 -13.886 -7.901 1.00 88.06 93 GLY A N 1
ATOM 751 C CA . GLY A 1 93 ? -13.545 -14.374 -9.172 1.00 88.06 93 GLY A CA 1
ATOM 752 C C . GLY A 1 93 ? -14.114 -13.269 -10.054 1.00 88.06 93 GLY A C 1
ATOM 753 O O . GLY A 1 93 ? -15.057 -13.560 -10.803 1.00 88.06 93 GLY A O 1
ATOM 754 N N . ASP A 1 94 ? -13.641 -12.032 -9.917 1.00 86.19 94 ASP A N 1
ATOM 755 C CA . ASP A 1 94 ? -14.095 -10.877 -10.696 1.00 86.19 94 ASP A CA 1
ATOM 756 C C . ASP A 1 94 ? -13.411 -10.746 -12.076 1.00 86.19 94 ASP A C 1
ATOM 758 O O . ASP A 1 94 ? -13.848 -9.968 -12.928 1.00 86.19 94 ASP A O 1
ATOM 762 N N . GLY A 1 95 ? -12.413 -11.591 -12.351 1.00 87.44 95 GLY A N 1
ATOM 763 C CA . GLY A 1 95 ? -11.652 -11.624 -13.596 1.00 87.44 95 GLY A CA 1
ATOM 764 C C . GLY A 1 95 ? -10.336 -10.847 -13.552 1.00 87.44 95 GLY A C 1
ATOM 765 O O . GLY A 1 95 ? -9.636 -10.814 -14.573 1.00 87.44 95 GLY A O 1
ATOM 766 N N . VAL A 1 96 ? -9.977 -10.257 -12.412 1.00 89.56 96 VAL A N 1
ATOM 767 C CA . VAL A 1 96 ? -8.728 -9.528 -12.192 1.00 89.56 96 VAL A CA 1
ATOM 768 C C . VAL A 1 96 ? -7.834 -10.312 -11.222 1.00 89.56 96 VAL A C 1
ATOM 770 O O . VAL A 1 96 ? -8.246 -10.669 -10.126 1.00 89.56 96 VAL A O 1
ATOM 773 N N . PRO A 1 97 ? -6.584 -10.635 -11.601 1.00 89.50 97 PRO A N 1
ATOM 774 C CA . PRO A 1 97 ? -5.678 -11.332 -10.696 1.00 89.50 97 PRO A CA 1
ATOM 775 C C . PRO A 1 97 ? -5.322 -10.493 -9.467 1.00 89.50 97 PRO A C 1
ATOM 777 O O . PRO A 1 97 ? -5.012 -9.307 -9.593 1.00 89.50 97 PRO A O 1
ATOM 780 N N . GLU A 1 98 ? -5.195 -11.148 -8.313 1.00 88.44 98 GLU A N 1
ATOM 781 C CA . GLU A 1 98 ? -4.844 -10.554 -7.011 1.00 88.44 98 GLU A CA 1
ATOM 782 C C . GLU A 1 98 ? -3.567 -9.692 -7.069 1.00 88.44 98 GLU A C 1
ATOM 784 O O . GLU A 1 98 ? -3.384 -8.751 -6.303 1.00 88.44 98 GLU A O 1
ATOM 789 N N . THR A 1 99 ? -2.646 -9.994 -7.989 1.00 86.31 99 THR A N 1
ATOM 790 C CA . THR A 1 99 ? -1.392 -9.243 -8.157 1.00 86.31 99 THR A CA 1
ATOM 791 C C . THR A 1 99 ? -1.595 -7.810 -8.655 1.00 86.31 99 THR A C 1
ATOM 793 O O . THR A 1 99 ? -0.725 -6.963 -8.428 1.00 86.31 99 THR A O 1
ATOM 796 N N . ILE A 1 100 ? -2.708 -7.534 -9.339 1.00 88.25 100 ILE A N 1
ATOM 797 C CA . ILE A 1 100 ? -3.065 -6.213 -9.878 1.00 88.25 100 ILE A CA 1
ATOM 798 C C . ILE A 1 100 ? -4.423 -5.700 -9.382 1.00 88.25 100 ILE A C 1
ATOM 800 O O . ILE A 1 100 ? -4.748 -4.536 -9.634 1.00 88.25 100 ILE A O 1
ATOM 804 N N . ASP A 1 101 ? -5.175 -6.540 -8.677 1.00 90.19 101 ASP A N 1
ATOM 805 C CA . ASP A 1 101 ? -6.451 -6.208 -8.067 1.00 90.19 101 ASP A CA 1
ATOM 806 C C . ASP A 1 101 ? -6.267 -5.241 -6.883 1.00 90.19 101 ASP A C 1
ATOM 808 O O . ASP A 1 101 ? -5.468 -5.446 -5.964 1.00 90.19 101 ASP A O 1
ATOM 812 N N . LYS A 1 102 ? -6.985 -4.121 -6.931 1.00 91.00 102 LYS A N 1
ATOM 813 C CA . LYS A 1 102 ? -7.033 -3.108 -5.869 1.00 91.00 102 LYS A CA 1
ATOM 814 C C . LYS A 1 102 ? -8.223 -3.307 -4.933 1.00 91.00 102 LYS A C 1
ATOM 816 O O . LYS A 1 102 ? -8.254 -2.684 -3.869 1.00 91.00 102 LYS A O 1
ATOM 821 N N . CYS A 1 103 ? -9.183 -4.131 -5.322 1.00 92.44 103 CYS A N 1
ATOM 822 C CA . CYS A 1 103 ? -10.455 -4.368 -4.671 1.00 92.44 103 CYS A CA 1
ATOM 823 C C . CYS A 1 103 ? -10.690 -5.887 -4.474 1.00 92.44 103 CYS A C 1
ATOM 825 O O . CYS A 1 103 ? -11.670 -6.404 -4.988 1.00 92.44 103 CYS A O 1
ATOM 827 N N . PRO A 1 104 ? -9.904 -6.566 -3.605 1.00 85.88 104 PRO A N 1
ATOM 828 C CA . PRO A 1 104 ? -9.820 -8.041 -3.480 1.00 85.88 104 PRO A CA 1
ATOM 829 C C . PRO A 1 104 ? -11.058 -8.748 -2.888 1.00 85.88 104 PRO A C 1
ATOM 831 O O . PRO A 1 104 ? -10.990 -9.876 -2.392 1.00 85.88 104 PRO A O 1
ATOM 834 N N . TYR A 1 105 ? -12.187 -8.047 -2.812 1.00 89.75 105 TYR A N 1
ATOM 835 C CA . TYR A 1 105 ? -13.444 -8.538 -2.250 1.00 89.75 105 TYR A CA 1
ATOM 836 C C . TYR A 1 105 ? -14.642 -8.106 -3.099 1.00 89.75 105 TYR A C 1
ATOM 838 O O . TYR A 1 105 ? -15.740 -7.874 -2.568 1.00 89.75 105 TYR A O 1
ATOM 846 N N . THR A 1 106 ? -14.450 -7.966 -4.405 1.00 89.81 106 THR A N 1
ATOM 847 C CA . THR A 1 106 ? -15.514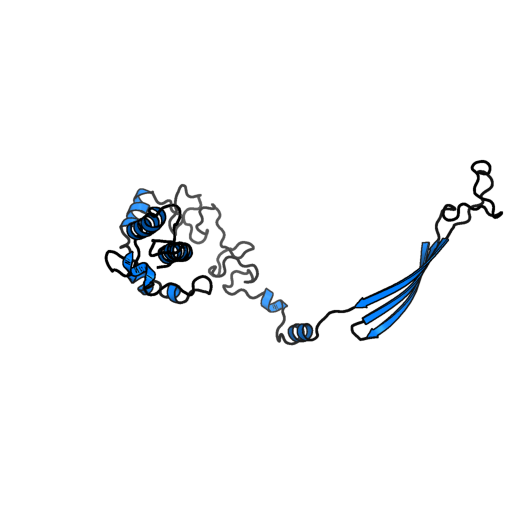 -7.611 -5.328 1.00 89.81 106 THR A CA 1
ATOM 848 C C . THR A 1 106 ? -16.517 -8.765 -5.452 1.00 89.81 106 THR A C 1
ATOM 850 O O . THR A 1 106 ? -16.156 -9.930 -5.630 1.00 89.81 106 THR A O 1
ATOM 853 N N . PRO A 1 107 ? -17.832 -8.507 -5.298 1.00 88.38 107 PRO A N 1
ATOM 854 C CA . PRO A 1 107 ? -18.825 -9.563 -5.436 1.00 88.38 107 PRO A CA 1
ATOM 855 C C . PRO A 1 107 ? -18.836 -10.172 -6.844 1.00 88.38 107 PRO A C 1
ATOM 857 O O . PRO A 1 107 ? -18.864 -9.461 -7.846 1.00 88.38 107 PRO A O 1
ATOM 860 N N . LYS A 1 108 ? -18.932 -11.504 -6.920 1.00 84.94 108 LYS A N 1
ATOM 861 C CA . LYS A 1 108 ? -19.023 -12.231 -8.196 1.00 84.94 108 LYS A CA 1
ATOM 862 C C . LYS A 1 108 ? -20.158 -11.720 -9.083 1.00 84.94 108 LYS A C 1
ATOM 864 O O . LYS A 1 108 ? -21.313 -11.677 -8.656 1.00 84.94 108 LYS A O 1
ATOM 869 N N . GLY A 1 109 ? -19.834 -11.456 -10.348 1.00 84.00 109 GLY A N 1
ATOM 870 C CA . GLY A 1 109 ? -20.789 -11.029 -11.374 1.00 84.00 109 GLY A CA 1
ATOM 871 C C . GLY A 1 109 ? -21.043 -9.521 -11.428 1.00 84.00 109 GLY A C 1
ATOM 872 O O . GLY A 1 109 ? -21.899 -9.099 -12.201 1.00 84.00 109 GLY A O 1
ATOM 873 N N . VAL A 1 110 ? -20.325 -8.730 -10.627 1.00 90.38 110 VAL A N 1
ATOM 874 C CA . VAL A 1 110 ? -20.267 -7.269 -10.757 1.00 90.38 110 VAL A CA 1
ATOM 875 C C . VAL A 1 110 ? -19.308 -6.904 -11.890 1.00 90.38 110 VAL A C 1
ATOM 877 O O . VAL A 1 110 ? -18.289 -7.564 -12.076 1.00 90.38 110 VAL A O 1
ATOM 880 N N . GLU A 1 111 ? -19.644 -5.874 -12.666 1.00 91.06 111 GLU A N 1
ATOM 881 C CA . GLU A 1 111 ? -18.724 -5.323 -13.663 1.00 91.06 111 GLU A CA 1
ATOM 882 C C . GLU A 1 111 ? -17.623 -4.516 -12.964 1.00 91.06 111 GLU A C 1
ATOM 884 O O . GLU A 1 111 ? -17.908 -3.628 -12.154 1.00 91.06 111 GLU A O 1
ATOM 889 N N . VAL A 1 112 ? -16.371 -4.841 -13.286 1.00 93.56 112 VAL A N 1
ATOM 890 C CA . VAL A 1 112 ? -15.174 -4.241 -12.690 1.00 93.56 112 VAL A CA 1
ATOM 891 C C . VAL A 1 112 ? -14.315 -3.537 -13.728 1.00 93.56 112 VAL A C 1
ATOM 893 O O . VAL A 1 112 ? -14.386 -3.819 -14.929 1.00 93.56 112 VAL A O 1
ATOM 896 N N . ASP A 1 113 ? -13.499 -2.599 -13.262 1.00 9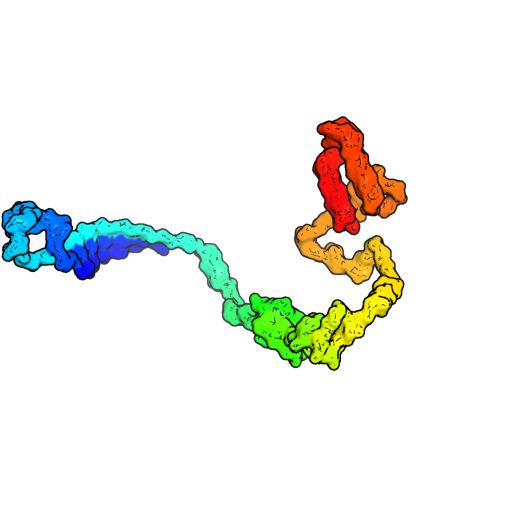1.75 113 ASP A N 1
ATOM 897 C CA . ASP A 1 113 ? -12.469 -1.955 -14.061 1.00 91.75 113 ASP A CA 1
ATOM 898 C C . ASP A 1 113 ? -11.219 -2.845 -14.225 1.00 91.75 113 ASP A C 1
ATOM 900 O O . ASP A 1 113 ? -11.150 -3.988 -13.777 1.00 91.75 113 ASP A O 1
ATOM 904 N N . ALA A 1 114 ? -10.187 -2.318 -14.889 1.00 90.94 114 ALA A N 1
ATOM 905 C CA . ALA A 1 114 ? -8.935 -3.046 -15.117 1.00 90.94 114 ALA A CA 1
ATOM 906 C C . ALA A 1 114 ? -8.127 -3.340 -13.833 1.00 90.94 114 ALA A C 1
ATOM 908 O O . ALA A 1 114 ? -7.070 -3.967 -13.917 1.00 90.94 114 ALA A O 1
ATOM 909 N N . PHE A 1 115 ? -8.577 -2.845 -12.680 1.00 91.56 115 PHE A N 1
ATOM 910 C CA . PHE A 1 115 ? -7.959 -3.020 -11.373 1.00 91.56 115 PHE A CA 1
ATOM 911 C C . PHE A 1 115 ? -8.866 -3.780 -10.393 1.00 91.56 115 PHE A C 1
ATOM 913 O O . PHE A 1 115 ? -8.593 -3.717 -9.199 1.00 91.56 115 PHE A O 1
ATOM 920 N N . GLY A 1 116 ? -9.924 -4.447 -10.867 1.00 90.69 116 GLY A N 1
ATOM 921 C CA . GLY A 1 116 ? -10.825 -5.267 -10.041 1.00 90.69 116 GLY A CA 1
ATOM 922 C C . GLY A 1 116 ? -11.817 -4.447 -9.217 1.00 90.69 116 GLY A C 1
ATOM 923 O O . GLY A 1 116 ? -12.587 -4.966 -8.416 1.00 90.69 116 GLY A O 1
ATOM 924 N N . CYS A 1 117 ? -11.846 -3.124 -9.399 1.00 94.56 117 CYS A N 1
ATOM 925 C CA . CYS A 1 117 ? -12.757 -2.279 -8.646 1.00 94.56 117 CYS A CA 1
ATOM 926 C C . CYS A 1 117 ? -14.109 -2.158 -9.359 1.00 94.56 117 CYS A C 1
ATOM 928 O O . CYS A 1 117 ? -14.139 -1.942 -10.574 1.00 94.56 117 CYS A O 1
ATOM 930 N N . PRO A 1 118 ? -15.235 -2.260 -8.626 1.00 94.00 118 PRO A N 1
ATOM 931 C CA . PRO A 1 118 ? -16.562 -2.061 -9.194 1.00 94.00 118 PRO A CA 1
ATOM 932 C C . PRO A 1 118 ? -16.692 -0.719 -9.913 1.00 94.00 118 PRO A C 1
ATOM 934 O O . PRO A 1 118 ? -16.193 0.295 -9.423 1.00 94.00 118 PRO A O 1
ATOM 937 N N . LEU A 1 119 ? -17.399 -0.713 -11.043 1.00 93.00 119 LEU A N 1
ATOM 938 C CA . LEU A 1 119 ? -17.687 0.522 -11.768 1.00 93.00 119 LEU A CA 1
ATOM 939 C C . LEU A 1 119 ? -18.565 1.469 -10.936 1.00 93.00 119 LEU A C 1
ATOM 941 O O . LEU A 1 119 ? -19.477 1.036 -10.230 1.00 93.00 119 LEU A O 1
ATOM 945 N N . ASP A 1 120 ? -18.256 2.757 -11.044 1.00 91.69 120 ASP A N 1
ATOM 946 C CA . ASP A 1 120 ? -18.978 3.883 -10.453 1.00 91.69 120 ASP A CA 1
ATOM 947 C C . ASP A 1 120 ? -19.151 4.931 -11.567 1.00 91.69 120 ASP A C 1
ATOM 949 O O . ASP A 1 120 ? -18.206 5.621 -11.971 1.00 91.69 120 ASP A O 1
ATOM 953 N N . SER A 1 121 ? -20.340 4.952 -12.165 1.00 91.06 121 SER A N 1
ATOM 954 C CA . SER A 1 121 ? -20.636 5.717 -13.377 1.00 91.06 121 SER A CA 1
ATOM 955 C C . SER A 1 121 ? -20.770 7.215 -13.120 1.00 91.06 121 SER A C 1
ATOM 957 O O . SER A 1 121 ? -20.513 8.019 -14.025 1.00 91.06 121 SER A O 1
ATOM 959 N N . ASP A 1 122 ? -21.179 7.613 -11.919 1.00 90.44 122 ASP A N 1
ATOM 960 C CA . ASP A 1 122 ? -21.410 9.009 -11.556 1.00 90.44 122 ASP A CA 1
ATOM 961 C C . ASP A 1 122 ? -20.347 9.587 -10.604 1.00 90.44 122 ASP A C 1
ATOM 963 O O . ASP A 1 122 ? -20.294 10.808 -10.415 1.00 90.44 122 ASP A O 1
ATOM 967 N N . ASN A 1 123 ? -19.410 8.746 -10.159 1.00 89.00 123 ASN A N 1
ATOM 968 C CA . ASN A 1 123 ? -18.299 9.053 -9.263 1.00 89.00 123 ASN A CA 1
ATOM 969 C C . ASN A 1 123 ? -18.753 9.616 -7.911 1.00 89.00 123 ASN A C 1
ATOM 971 O O . ASN A 1 123 ? -18.093 10.510 -7.361 1.00 89.00 123 ASN A O 1
ATOM 975 N N . ASP A 1 124 ? -19.873 9.134 -7.378 1.00 87.25 124 ASP A N 1
ATOM 976 C CA . ASP A 1 124 ? -20.344 9.489 -6.040 1.00 87.25 124 ASP A CA 1
ATOM 977 C C . ASP A 1 124 ? -19.706 8.640 -4.916 1.00 87.25 124 ASP A C 1
ATOM 979 O O . ASP A 1 124 ? -19.823 8.979 -3.731 1.00 87.25 124 ASP A O 1
ATOM 983 N N . GLY A 1 125 ? -18.962 7.588 -5.278 1.00 86.56 125 GLY A N 1
ATOM 984 C CA . GLY A 1 125 ? -18.307 6.646 -4.373 1.00 86.56 125 GLY A CA 1
ATOM 985 C C . GLY A 1 125 ? -19.145 5.412 -4.020 1.00 86.56 125 GLY A C 1
ATOM 986 O O . GLY A 1 125 ? -18.680 4.573 -3.238 1.00 86.56 125 GLY A O 1
ATOM 987 N N . VAL A 1 126 ? -20.356 5.279 -4.561 1.00 90.25 126 VAL A N 1
ATOM 988 C CA . VAL A 1 126 ? -21.227 4.109 -4.453 1.00 90.25 126 VAL A CA 1
ATOM 989 C C . VAL A 1 126 ? -21.171 3.343 -5.777 1.00 90.25 126 VAL A C 1
ATOM 991 O O . VAL A 1 126 ? -21.603 3.835 -6.807 1.00 90.25 126 VAL A O 1
ATOM 994 N N . PRO A 1 127 ? -20.681 2.092 -5.780 1.00 91.12 127 PRO A N 1
ATOM 995 C CA . PRO A 1 127 ? -20.646 1.296 -7.000 1.00 91.12 127 PRO A CA 1
ATOM 996 C C . PRO A 1 127 ? -22.012 1.124 -7.673 1.00 91.12 127 PRO A C 1
ATOM 998 O O . PRO A 1 127 ? -23.001 0.855 -6.986 1.00 91.12 127 PRO A O 1
ATOM 1001 N N . ASP A 1 128 ? -22.033 1.086 -9.005 1.00 90.56 128 ASP A N 1
ATOM 1002 C CA . ASP A 1 128 ? -23.237 1.004 -9.850 1.00 90.56 128 ASP A CA 1
ATOM 1003 C C . ASP A 1 128 ? -24.178 -0.157 -9.479 1.00 90.56 128 ASP A C 1
ATOM 1005 O O . ASP A 1 128 ? -25.393 -0.089 -9.650 1.00 90.56 128 ASP A O 1
ATOM 1009 N N . TYR A 1 129 ? -23.633 -1.261 -8.958 1.00 89.38 129 TYR A N 1
ATOM 1010 C CA . TYR A 1 129 ? -24.428 -2.425 -8.547 1.00 89.38 129 TYR A CA 1
ATOM 1011 C C . TYR A 1 129 ? -25.186 -2.226 -7.218 1.00 89.38 129 TYR A C 1
ATOM 1013 O O . TYR A 1 129 ? -26.063 -3.029 -6.886 1.00 89.38 129 TYR A O 1
ATOM 1021 N N . ARG A 1 130 ? -24.831 -1.199 -6.436 1.00 90.12 130 ARG A N 1
ATOM 1022 C CA . ARG A 1 130 ? -25.506 -0.773 -5.193 1.00 90.12 130 ARG A CA 1
ATOM 1023 C C . ARG A 1 130 ? -26.204 0.570 -5.339 1.00 90.12 130 ARG A C 1
ATOM 1025 O O . ARG A 1 130 ? -27.109 0.853 -4.554 1.00 90.12 130 ARG A O 1
ATOM 1032 N N . ASP A 1 131 ? -25.794 1.360 -6.316 1.00 90.12 131 ASP A N 1
ATOM 1033 C CA . ASP A 1 131 ? -26.360 2.665 -6.573 1.00 90.12 131 ASP A CA 1
ATOM 1034 C C . ASP A 1 131 ? -27.743 2.565 -7.251 1.00 90.12 131 ASP A C 1
ATOM 1036 O O . ASP A 1 131 ? -27.942 1.934 -8.292 1.00 90.12 131 ASP A O 1
ATOM 1040 N N . ILE A 1 132 ? -28.744 3.166 -6.605 1.00 89.25 132 ILE A N 1
ATOM 1041 C CA . ILE A 1 132 ? -30.112 3.278 -7.127 1.00 89.25 132 ILE A CA 1
ATOM 1042 C C . ILE A 1 132 ? -30.284 4.585 -7.921 1.00 89.25 132 ILE A C 1
ATOM 1044 O O . ILE A 1 132 ? -31.183 4.682 -8.765 1.00 89.25 132 ILE A O 1
ATOM 1048 N N . GLU A 1 133 ? -29.468 5.599 -7.646 1.00 86.19 133 GLU A N 1
ATOM 1049 C CA . GLU A 1 133 ? -29.528 6.937 -8.218 1.00 86.19 133 GLU A CA 1
ATOM 1050 C C . GLU A 1 133 ? -28.237 7.254 -8.980 1.00 86.19 133 GLU A C 1
ATOM 1052 O O . GLU A 1 133 ? -27.395 7.943 -8.444 1.00 86.19 133 GLU A O 1
ATOM 1057 N N . GLN A 1 134 ? -28.179 6.879 -10.268 1.00 82.44 134 GLN A N 1
ATOM 1058 C CA . GLN A 1 134 ? -27.056 7.146 -11.195 1.00 82.44 134 GLN A CA 1
ATOM 1059 C C . GLN A 1 134 ? -26.873 8.642 -11.525 1.00 82.44 134 GLN A C 1
ATOM 1061 O O . GLN A 1 134 ? -27.016 9.086 -12.678 1.00 82.44 134 GLN A O 1
ATOM 1066 N N . LYS A 1 135 ? -26.680 9.462 -10.501 1.00 87.75 135 LYS A N 1
ATOM 1067 C CA . LYS A 1 135 ? -26.384 10.885 -10.544 1.00 87.75 135 LYS A CA 1
ATOM 1068 C C . LYS A 1 135 ? -25.455 11.238 -9.382 1.00 87.75 135 LYS A C 1
ATOM 1070 O O . LYS A 1 135 ? -25.788 10.935 -8.241 1.00 87.75 135 LYS A O 1
ATOM 1075 N N . PRO A 1 136 ? -24.443 12.087 -9.636 1.00 84.75 136 PRO A N 1
ATOM 1076 C CA . PRO A 1 136 ? -23.471 12.437 -8.617 1.00 84.75 136 PRO A CA 1
ATOM 1077 C C . PRO A 1 136 ? -24.130 13.032 -7.375 1.00 84.75 136 PRO A C 1
ATOM 1079 O O . PRO A 1 136 ? -25.025 13.884 -7.470 1.00 84.75 136 PRO A O 1
ATOM 1082 N N . CYS A 1 137 ? -23.633 12.635 -6.213 1.00 85.31 137 CYS A N 1
ATOM 1083 C CA . CYS A 1 137 ? -24.089 13.167 -4.942 1.00 85.31 137 CYS A CA 1
ATOM 1084 C C . CYS A 1 137 ? -23.555 14.571 -4.656 1.00 85.31 137 CYS A C 1
ATOM 1086 O O . CYS A 1 137 ? -22.413 14.907 -4.966 1.00 85.31 137 CYS A O 1
ATOM 1088 N N . ASP A 1 138 ? -24.379 15.392 -4.002 1.00 83.69 138 ASP A N 1
ATOM 1089 C CA . ASP A 1 138 ? -24.029 16.776 -3.673 1.00 83.69 138 ASP A CA 1
ATOM 1090 C C . ASP A 1 138 ? -23.112 16.861 -2.440 1.00 83.69 138 ASP A C 1
ATOM 1092 O O . ASP A 1 138 ? -22.197 17.684 -2.393 1.00 83.69 138 ASP A O 1
ATOM 1096 N N . PHE A 1 139 ? -23.379 16.052 -1.404 1.00 82.75 139 PHE A N 1
ATOM 1097 C CA . PHE A 1 139 ? -22.668 16.136 -0.118 1.00 82.75 139 PHE A CA 1
ATOM 1098 C C . PHE A 1 139 ? -22.265 14.778 0.460 1.00 82.75 139 PHE A C 1
ATOM 1100 O O . PHE A 1 139 ? -21.087 14.545 0.717 1.00 82.75 139 PHE A O 1
ATOM 1107 N N . TYR A 1 140 ? -23.234 13.902 0.718 1.00 83.81 140 TYR A N 1
ATOM 1108 C CA . TYR A 1 140 ? -23.000 12.564 1.251 1.00 83.81 140 TYR A CA 1
ATOM 1109 C C . TYR A 1 140 ? -24.099 11.636 0.762 1.00 83.81 140 TYR A C 1
ATOM 1111 O O . TYR A 1 140 ? -25.274 12.016 0.790 1.00 83.81 140 TYR A O 1
ATOM 1119 N N . CYS A 1 141 ? -23.721 10.418 0.391 1.00 85.19 141 CYS A N 1
ATOM 1120 C CA . CYS A 1 141 ? -24.654 9.392 -0.028 1.00 85.19 141 CYS A CA 1
ATOM 1121 C C . CYS A 1 141 ? -24.659 8.194 0.901 1.00 85.19 141 CYS A C 1
ATOM 1123 O O . CYS A 1 141 ? -23.665 7.845 1.535 1.00 85.19 141 CYS A O 1
ATOM 1125 N N . ASN A 1 142 ? -25.850 7.624 1.066 1.00 85.81 142 ASN A N 1
ATOM 1126 C CA . ASN A 1 142 ? -26.002 6.386 1.811 1.00 85.81 142 ASN A CA 1
ATOM 1127 C C . ASN A 1 142 ? -25.570 5.185 0.956 1.00 85.81 142 ASN A C 1
ATOM 1129 O O . ASN A 1 142 ? -25.211 5.329 -0.205 1.00 85.81 142 ASN A O 1
ATOM 1133 N N . GLU A 1 143 ? -25.667 3.982 1.521 1.00 85.56 143 GLU A N 1
ATOM 1134 C CA . GLU A 1 143 ? -25.299 2.720 0.856 1.00 85.56 143 GLU A CA 1
ATOM 1135 C C . GLU A 1 143 ? -26.054 2.429 -0.458 1.00 85.56 143 GLU A C 1
ATOM 1137 O O . GLU A 1 143 ? -25.733 1.454 -1.129 1.00 85.56 143 GLU A O 1
ATOM 1142 N N . LEU A 1 144 ? -27.072 3.230 -0.790 1.00 88.31 144 LEU A N 1
ATOM 1143 C CA . LEU A 1 144 ? -27.920 3.097 -1.973 1.00 88.31 144 LEU A CA 1
ATOM 1144 C C . LEU A 1 144 ? -27.749 4.264 -2.967 1.00 88.31 144 LEU A C 1
ATOM 1146 O O . LEU A 1 144 ? -28.627 4.441 -3.811 1.00 88.31 144 LEU A O 1
ATOM 1150 N N . GLY A 1 145 ? -26.722 5.108 -2.801 1.00 86.06 145 GLY A N 1
ATOM 1151 C CA . GLY A 1 145 ? -26.464 6.275 -3.664 1.00 86.06 145 GLY A CA 1
ATOM 1152 C C . GLY A 1 145 ? -27.435 7.443 -3.465 1.00 86.06 145 GLY A C 1
ATOM 1153 O O . GLY A 1 145 ? -27.476 8.394 -4.235 1.00 86.06 145 GLY A O 1
ATOM 1154 N N . LYS A 1 146 ? -28.261 7.426 -2.407 1.00 89.94 146 LYS A N 1
ATOM 1155 C CA . LYS A 1 146 ? -29.194 8.537 -2.157 1.00 89.94 146 LYS A CA 1
ATOM 1156 C C . LYS A 1 146 ? -28.550 9.635 -1.341 1.00 89.94 146 LYS A C 1
ATOM 1158 O O . LYS A 1 146 ? -28.031 9.370 -0.251 1.00 89.94 146 LYS A O 1
ATOM 1163 N N . ASN A 1 147 ? -28.738 10.870 -1.800 1.00 87.94 147 ASN A N 1
ATOM 1164 C CA . ASN A 1 147 ? -28.325 12.070 -1.081 1.00 87.94 147 ASN A CA 1
ATOM 1165 C C . ASN A 1 147 ? -28.934 12.113 0.327 1.00 87.94 147 ASN A C 1
ATOM 1167 O O . ASN A 1 147 ? -30.155 12.134 0.509 1.00 87.94 147 ASN A O 1
ATOM 1171 N N . VAL A 1 148 ? -28.063 12.161 1.331 1.00 86.50 148 VAL A N 1
ATOM 1172 C CA . VAL A 1 148 ? -28.432 12.315 2.738 1.00 86.50 148 VAL A CA 1
ATOM 1173 C C . VAL A 1 148 ? -28.254 13.771 3.135 1.00 86.50 148 VAL A C 1
ATOM 1175 O O . VAL A 1 148 ? -27.188 14.366 2.964 1.00 86.50 148 VAL A O 1
ATOM 1178 N N . LEU A 1 149 ? -29.301 14.350 3.719 1.00 87.44 149 LEU A N 1
ATOM 1179 C CA . LEU A 1 149 ? -29.242 15.708 4.247 1.00 87.44 149 LEU A CA 1
ATOM 1180 C C . LEU A 1 149 ? -28.342 15.774 5.483 1.00 87.44 149 LEU A C 1
ATOM 1182 O O . LEU A 1 149 ? -28.272 14.848 6.295 1.00 87.44 149 LEU A O 1
ATOM 1186 N N . ARG A 1 150 ? -27.692 16.923 5.672 1.00 84.50 150 ARG A N 1
ATOM 1187 C CA . ARG A 1 150 ? -26.779 17.149 6.798 1.00 84.50 150 ARG A CA 1
ATOM 1188 C C . ARG A 1 150 ? -27.460 16.919 8.149 1.00 84.50 150 ARG A C 1
ATOM 1190 O O . ARG A 1 150 ? -26.845 16.370 9.060 1.00 84.50 150 ARG A O 1
ATOM 1197 N N . GLU A 1 151 ? -28.721 17.320 8.284 1.00 85.69 151 GLU A N 1
ATOM 1198 C CA . GLU A 1 151 ? -29.514 17.136 9.501 1.00 85.69 151 GLU A CA 1
ATOM 1199 C C . GLU A 1 151 ? -29.744 15.654 9.813 1.00 85.69 151 GLU A C 1
ATOM 1201 O O . GLU A 1 151 ? -29.649 15.249 10.972 1.00 85.69 151 GLU A O 1
ATOM 1206 N N . GLU A 1 152 ? -29.996 14.840 8.786 1.00 83.62 152 GLU A N 1
ATOM 1207 C CA . GLU A 1 152 ? -30.161 13.394 8.927 1.00 83.62 152 GLU A CA 1
ATOM 1208 C C . GLU A 1 152 ? -28.841 12.728 9.323 1.00 83.62 152 GLU A C 1
ATOM 1210 O O . GLU A 1 152 ? -28.822 11.879 10.214 1.00 83.62 152 GLU A O 1
ATOM 1215 N N . LEU A 1 153 ? -27.722 13.166 8.743 1.00 81.38 153 LEU A N 1
ATOM 1216 C CA . LEU A 1 153 ? -26.395 12.675 9.112 1.00 81.38 153 LEU A CA 1
ATOM 1217 C C . LEU A 1 153 ? -26.079 12.964 10.589 1.00 81.38 153 LEU A C 1
ATOM 1219 O O . LEU A 1 153 ? -25.633 12.085 11.326 1.00 81.38 153 LEU A O 1
ATOM 1223 N N . ILE A 1 154 ? -26.364 14.190 11.046 1.00 81.25 154 ILE A N 1
ATOM 1224 C CA . ILE A 1 154 ? -26.209 14.592 12.453 1.00 81.25 154 ILE A CA 1
ATOM 1225 C C . ILE A 1 154 ? -27.117 13.758 13.356 1.00 81.25 154 ILE A C 1
ATOM 1227 O O . ILE A 1 154 ? -26.710 13.387 14.457 1.00 81.25 154 ILE A O 1
ATOM 1231 N N . PHE A 1 155 ? -28.338 13.462 12.914 1.00 82.25 155 PHE A N 1
ATOM 1232 C CA . PHE A 1 155 ? -29.245 12.599 13.657 1.00 82.25 155 PHE A CA 1
ATOM 1233 C C . PHE A 1 155 ? -28.690 11.176 13.782 1.00 82.25 155 PHE A C 1
ATOM 1235 O O . PHE A 1 155 ? -28.667 10.654 14.893 1.00 82.25 155 PHE A O 1
ATOM 1242 N N . ARG A 1 156 ? -28.154 10.589 12.703 1.00 73.62 156 ARG A N 1
ATOM 1243 C CA . ARG A 1 156 ? -27.528 9.255 12.727 1.00 73.62 156 ARG A CA 1
ATOM 1244 C C . ARG A 1 156 ? -26.337 9.199 13.683 1.00 73.62 156 ARG A C 1
ATOM 1246 O O . ARG A 1 156 ? -26.339 8.364 14.583 1.00 73.62 156 ARG A O 1
ATOM 1253 N N . MET A 1 157 ? -25.420 10.166 13.589 1.00 71.94 157 MET A N 1
ATOM 1254 C CA . MET A 1 157 ? -24.265 10.285 14.495 1.00 71.94 157 MET A CA 1
ATOM 1255 C C . MET A 1 157 ? -24.658 10.460 15.970 1.00 71.94 157 MET A C 1
ATOM 1257 O O . MET A 1 157 ? -23.911 10.066 16.856 1.00 71.94 157 MET A O 1
ATOM 1261 N N . LYS A 1 158 ? -25.820 11.064 16.253 1.00 77.06 158 LYS A N 1
ATOM 1262 C CA . LYS A 1 158 ? -26.350 11.207 17.621 1.00 77.06 158 LYS A CA 1
ATOM 1263 C C . LYS A 1 158 ? -27.166 10.002 18.090 1.00 77.06 158 LYS A C 1
ATOM 1265 O O . LYS A 1 158 ? -27.367 9.851 19.291 1.00 77.06 158 LYS A O 1
ATOM 1270 N N . SER A 1 159 ? -27.703 9.219 17.157 1.00 62.84 159 SER A N 1
ATOM 1271 C CA . SER A 1 159 ? -28.578 8.076 17.433 1.00 62.84 159 SER A CA 1
ATOM 1272 C C . SER A 1 159 ? -27.813 6.780 17.677 1.00 62.84 159 SER A C 1
ATOM 1274 O O . SER A 1 159 ? -28.338 5.877 18.326 1.00 62.84 159 SER A O 1
ATOM 1276 N N . GLU A 1 160 ? -26.577 6.688 17.185 1.00 64.25 160 GLU A N 1
ATOM 1277 C CA . GLU A 1 160 ? -25.676 5.616 17.577 1.00 64.25 160 GLU A CA 1
ATOM 1278 C C . GLU A 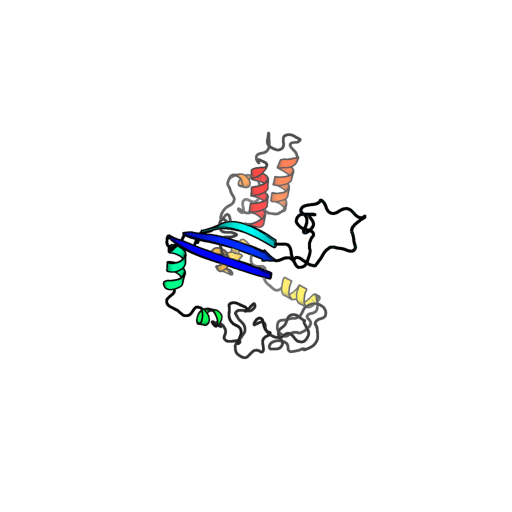1 160 ? -25.233 5.866 19.016 1.00 64.25 160 GLU A C 1
ATOM 1280 O O . GLU A 1 160 ? -24.652 6.903 19.332 1.00 64.25 160 GLU A O 1
ATOM 1285 N N . ASN A 1 161 ? -25.551 4.927 19.912 1.00 69.62 161 ASN A N 1
ATOM 1286 C CA . ASN A 1 161 ? -25.017 4.959 21.266 1.00 69.62 161 ASN A CA 1
ATOM 1287 C C . ASN A 1 161 ? -23.490 4.901 21.149 1.00 69.62 161 ASN A C 1
ATOM 1289 O O . ASN A 1 161 ? -22.980 3.871 20.694 1.00 69.62 161 ASN A O 1
ATOM 1293 N N . PRO A 1 162 ? -22.758 5.963 21.529 1.00 65.94 162 PRO A N 1
ATOM 1294 C CA . PRO A 1 162 ? -21.311 5.943 21.447 1.00 65.94 162 PRO A CA 1
ATOM 1295 C C . PRO A 1 162 ? -20.809 4.775 22.293 1.00 65.94 162 PRO A C 1
ATOM 1297 O O . PRO A 1 162 ? -21.168 4.637 23.465 1.00 65.94 162 PRO A O 1
ATOM 1300 N N . ILE A 1 163 ? -20.011 3.903 21.679 1.00 62.59 163 ILE A N 1
ATOM 1301 C CA . ILE A 1 163 ? -19.340 2.831 22.408 1.00 62.59 163 ILE A CA 1
ATOM 1302 C C . ILE A 1 163 ? -18.336 3.520 23.327 1.00 62.59 163 ILE A C 1
ATOM 1304 O O . ILE A 1 163 ? -17.502 4.300 22.862 1.00 62.59 163 ILE A O 1
ATOM 1308 N N . LEU A 1 164 ? -18.428 3.261 24.632 1.00 67.50 164 LEU A N 1
ATOM 1309 C CA . LEU A 1 164 ? -17.424 3.753 25.569 1.00 67.50 164 LEU A CA 1
ATOM 1310 C C . LEU A 1 164 ? -16.049 3.246 25.117 1.00 67.50 164 LEU A C 1
ATOM 1312 O O . LEU A 1 164 ? -15.917 2.087 24.727 1.00 67.50 164 LEU A O 1
ATOM 1316 N N . GLN A 1 165 ? -15.018 4.092 25.166 1.00 61.16 165 GLN A N 1
ATOM 1317 C CA . GLN A 1 165 ? -13.687 3.745 24.649 1.00 61.16 165 GLN A CA 1
ATOM 1318 C C . GLN A 1 165 ? -13.135 2.444 25.263 1.00 61.16 165 GLN A C 1
ATOM 1320 O O . GLN A 1 165 ? -12.555 1.612 24.567 1.00 61.16 165 GLN A O 1
ATOM 1325 N N . ASN A 1 166 ? -13.428 2.199 26.543 1.00 65.19 166 ASN A N 1
ATOM 1326 C CA . ASN A 1 166 ? -13.078 0.968 27.257 1.00 65.19 166 ASN A CA 1
ATOM 1327 C C . ASN A 1 166 ? -13.838 -0.293 26.780 1.00 65.19 166 ASN A C 1
ATOM 1329 O O . ASN A 1 166 ? -13.415 -1.412 27.071 1.00 65.19 166 ASN A O 1
ATOM 1333 N N . GLU A 1 167 ? -14.933 -0.140 26.036 1.00 70.75 167 GLU A N 1
ATOM 1334 C CA . GLU A 1 167 ? -15.724 -1.225 25.449 1.00 70.75 167 GLU A CA 1
ATOM 1335 C C . GLU A 1 167 ? -15.401 -1.479 23.970 1.00 70.75 167 GLU A C 1
ATOM 1337 O O . GLU A 1 167 ? -15.837 -2.499 23.431 1.00 70.75 167 GLU A O 1
ATOM 1342 N N . ILE A 1 168 ? -14.599 -0.631 23.312 1.00 67.62 168 ILE A N 1
ATOM 1343 C CA . ILE A 1 168 ? -14.258 -0.764 21.880 1.00 67.62 168 ILE A CA 1
ATOM 1344 C C . ILE A 1 168 ? -13.728 -2.167 21.562 1.00 67.62 168 ILE A C 1
ATOM 1346 O O . ILE A 1 168 ? -14.174 -2.802 20.607 1.00 67.62 168 ILE A O 1
ATOM 1350 N N . TYR A 1 169 ? -12.848 -2.712 22.406 1.00 64.81 169 TYR A N 1
ATOM 1351 C CA . TYR A 1 169 ? -12.250 -4.036 22.201 1.00 64.81 169 TYR A CA 1
ATOM 1352 C C . TYR A 1 169 ? -13.237 -5.207 22.324 1.00 64.81 169 TYR A C 1
ATOM 1354 O O . TYR A 1 169 ? -12.942 -6.303 21.844 1.00 64.81 169 TYR A O 1
ATOM 1362 N N . ARG A 1 170 ? -14.409 -5.003 22.943 1.00 70.19 170 ARG A N 1
ATOM 1363 C CA . ARG A 1 170 ? -15.483 -6.008 22.993 1.00 70.19 170 ARG A CA 1
ATOM 1364 C C . ARG A 1 170 ? -16.173 -6.150 21.638 1.00 70.19 170 ARG A C 1
ATOM 1366 O O . ARG A 1 170 ? -16.536 -7.261 21.263 1.00 70.19 170 ARG A O 1
ATOM 1373 N N . TYR A 1 171 ? -16.352 -5.036 20.934 1.00 64.38 171 TYR A N 1
ATOM 1374 C CA . TYR A 1 171 ? -17.040 -4.985 19.643 1.00 64.38 171 TYR A CA 1
ATOM 1375 C C . TYR A 1 171 ? -16.076 -5.160 18.462 1.00 64.38 171 TYR A C 1
ATOM 1377 O O . TYR A 1 171 ? -16.454 -5.749 17.453 1.00 64.38 171 TYR A O 1
ATOM 1385 N N . TYR A 1 172 ? -14.812 -4.751 18.615 1.00 63.53 172 TYR A N 1
ATOM 1386 C CA . TYR A 1 172 ? -13.778 -4.823 17.577 1.00 63.53 172 TYR A CA 1
ATOM 1387 C C . TYR A 1 172 ? -12.543 -5.619 18.041 1.00 63.53 172 TYR A C 1
ATOM 1389 O O . TYR A 1 172 ? -11.441 -5.072 18.147 1.00 63.53 172 TYR A O 1
ATOM 1397 N N . PRO A 1 173 ? -12.671 -6.938 18.291 1.00 62.28 173 PRO A N 1
ATOM 1398 C CA . PRO A 1 173 ? -11.571 -7.764 18.797 1.00 62.28 173 PRO A CA 1
ATOM 1399 C C . PRO A 1 173 ? -10.398 -7.882 17.811 1.00 62.28 173 PRO A C 1
ATOM 1401 O O . PRO A 1 173 ? -9.284 -8.198 18.219 1.00 62.28 173 PRO A O 1
ATOM 1404 N N . ALA A 1 174 ? -10.609 -7.598 16.522 1.00 58.94 174 ALA A N 1
ATOM 1405 C CA . ALA A 1 174 ? -9.550 -7.567 15.513 1.00 58.94 174 ALA A CA 1
ATOM 1406 C C . ALA A 1 174 ? -8.489 -6.483 15.783 1.00 58.94 174 ALA A C 1
ATOM 1408 O O . ALA A 1 174 ? -7.323 -6.686 15.441 1.00 58.94 174 ALA A O 1
ATOM 1409 N N . LEU A 1 175 ? -8.848 -5.391 16.474 1.00 59.25 175 LEU A N 1
ATOM 1410 C CA . LEU A 1 175 ? -7.894 -4.368 16.921 1.00 59.25 175 LEU A CA 1
ATOM 1411 C C . LEU A 1 175 ? -6.846 -4.938 17.890 1.00 59.25 175 LEU A C 1
ATOM 1413 O O . LEU A 1 175 ? -5.719 -4.457 17.930 1.00 59.25 175 LEU A O 1
ATOM 1417 N N . LEU A 1 176 ? -7.170 -6.018 18.614 1.00 60.44 176 LEU A N 1
ATOM 1418 C CA . LEU A 1 176 ? -6.211 -6.724 19.472 1.00 60.44 176 LEU A CA 1
ATOM 1419 C C . LEU A 1 176 ? -5.186 -7.542 18.667 1.00 60.44 176 LEU A C 1
ATOM 1421 O O . LEU A 1 176 ? -4.116 -7.861 19.186 1.00 60.44 176 LEU A O 1
ATOM 1425 N N . ASN A 1 177 ? -5.508 -7.896 17.419 1.00 55.56 177 ASN A N 1
ATOM 1426 C CA . ASN A 1 177 ? -4.743 -8.840 16.598 1.00 55.56 177 ASN A CA 1
ATOM 1427 C C . ASN A 1 177 ? -3.992 -8.176 15.425 1.00 55.56 177 ASN A C 1
ATOM 1429 O O . ASN A 1 177 ? -3.199 -8.853 14.762 1.00 55.56 177 ASN A O 1
ATOM 1433 N N . GLY A 1 178 ? -4.206 -6.873 15.198 1.00 44.78 178 GLY A N 1
ATOM 1434 C CA . GLY A 1 178 ? -3.640 -6.083 14.100 1.00 44.78 178 GLY A CA 1
ATOM 1435 C C . GLY A 1 178 ? -2.105 -6.065 14.033 1.00 44.78 178 GLY A C 1
ATOM 1436 O O . GLY A 1 178 ? -1.403 -6.256 15.029 1.00 44.78 178 GLY A O 1
ATOM 1437 N N . GLY A 1 179 ? -1.597 -5.899 12.809 1.00 40.44 179 GLY A N 1
ATOM 1438 C CA . GLY A 1 179 ? -0.203 -6.089 12.404 1.00 40.44 179 GLY A CA 1
ATOM 1439 C C . GLY A 1 179 ? 0.841 -5.195 13.084 1.00 40.44 179 GLY A C 1
ATOM 1440 O O . GLY A 1 179 ? 0.553 -4.261 13.825 1.00 40.44 179 GLY A O 1
ATOM 1441 N N . THR A 1 180 ? 2.099 -5.519 12.797 1.00 48.41 180 THR A N 1
ATOM 1442 C CA . THR A 1 180 ? 3.358 -5.063 13.418 1.00 48.41 180 THR A CA 1
ATOM 1443 C C . THR A 1 180 ? 3.573 -3.557 13.588 1.00 48.41 180 THR A C 1
ATOM 1445 O O . THR A 1 180 ? 4.501 -3.193 14.302 1.00 48.41 180 THR A O 1
ATOM 1448 N N . ALA A 1 181 ? 2.750 -2.688 13.000 1.00 47.09 181 ALA A N 1
ATOM 1449 C CA . ALA A 1 181 ? 2.894 -1.240 13.148 1.00 47.09 181 ALA A CA 1
ATOM 1450 C C . ALA A 1 181 ? 2.515 -0.729 14.549 1.00 47.09 181 ALA A C 1
ATOM 1452 O O . ALA A 1 181 ? 3.035 0.297 14.971 1.00 47.09 181 ALA A O 1
ATOM 1453 N N . TYR A 1 182 ? 1.679 -1.460 15.297 1.00 47.22 182 TYR A N 1
ATOM 1454 C CA . TYR A 1 182 ? 1.138 -0.948 16.560 1.00 47.22 182 TYR A CA 1
ATOM 1455 C C . TYR A 1 182 ? 1.214 -1.916 17.752 1.00 47.22 182 TYR A C 1
ATOM 1457 O O . TYR A 1 182 ? 0.508 -1.795 18.752 1.00 47.22 182 TYR A O 1
ATOM 1465 N N . ARG A 1 183 ? 2.085 -2.923 17.683 1.00 44.66 183 ARG A N 1
ATOM 1466 C CA . ARG A 1 183 ? 2.087 -4.053 18.626 1.00 44.66 183 ARG A CA 1
ATOM 1467 C C . ARG A 1 183 ? 2.704 -3.794 20.007 1.00 44.66 183 ARG A C 1
ATOM 1469 O O . ARG A 1 183 ? 3.266 -4.722 20.584 1.00 44.66 183 ARG A O 1
ATOM 1476 N N . GLN A 1 184 ? 2.558 -2.594 20.568 1.00 51.41 184 GLN A N 1
ATOM 1477 C CA . GLN A 1 184 ? 2.786 -2.329 21.998 1.00 51.41 184 GLN A CA 1
ATOM 1478 C C . GLN A 1 184 ? 1.820 -1.279 22.573 1.00 51.41 184 GLN A C 1
ATOM 1480 O O . GLN A 1 184 ? 2.209 -0.474 23.412 1.00 51.41 184 GLN A O 1
ATOM 1485 N N . PHE A 1 185 ? 0.548 -1.297 22.167 1.00 54.69 185 PHE A N 1
ATOM 1486 C CA . PHE A 1 185 ? -0.471 -0.491 22.838 1.00 54.69 185 PHE A CA 1
ATOM 1487 C C . PHE A 1 185 ? -0.519 -0.823 24.336 1.00 54.69 185 PHE A C 1
ATOM 1489 O O . PHE A 1 185 ? -0.686 -1.979 24.750 1.00 54.69 185 PHE A O 1
ATOM 1496 N N . TYR A 1 186 ? -0.291 0.194 25.158 1.00 54.88 186 TYR A N 1
ATOM 1497 C CA . TYR A 1 186 ? -0.181 0.070 26.600 1.00 54.88 186 TYR A CA 1
ATOM 1498 C C . TYR A 1 186 ? -1.519 -0.387 27.194 1.00 54.88 186 TYR A C 1
ATOM 1500 O O . TYR A 1 186 ? -2.435 0.400 27.370 1.00 54.88 186 TYR A O 1
ATOM 1508 N N . LYS A 1 187 ? -1.629 -1.659 27.599 1.00 61.94 187 LYS A N 1
ATOM 1509 C CA . LYS A 1 187 ? -2.824 -2.176 28.309 1.00 61.94 187 LYS A CA 1
ATOM 1510 C C . LYS A 1 187 ? -3.100 -1.489 29.654 1.00 61.94 187 LYS A C 1
ATOM 1512 O O . LYS A 1 187 ? -4.128 -1.749 30.270 1.00 61.94 187 LYS A O 1
ATOM 1517 N N . LYS A 1 188 ? -2.120 -0.749 30.173 1.00 73.25 188 LYS A N 1
ATOM 1518 C CA . LYS A 1 188 ? -2.153 -0.025 31.444 1.00 73.25 188 LYS A CA 1
ATOM 1519 C C . LYS A 1 188 ? -1.268 1.200 31.316 1.00 73.25 188 LYS A C 1
ATOM 1521 O O . LYS A 1 188 ? -0.166 1.079 30.775 1.00 73.25 188 LYS A O 1
ATOM 1526 N N . ILE A 1 189 ? -1.695 2.306 31.915 1.00 81.94 189 ILE A N 1
ATOM 1527 C CA . ILE A 1 189 ? -0.875 3.507 32.027 1.00 81.94 189 ILE A CA 1
ATOM 1528 C C . ILE A 1 189 ? 0.514 3.187 32.628 1.00 81.94 189 ILE A C 1
ATOM 1530 O O . ILE A 1 189 ? 0.613 2.554 33.694 1.00 81.94 189 ILE A O 1
ATOM 1534 N N . PRO A 1 190 ? 1.613 3.580 31.958 1.00 84.00 190 PRO A N 1
ATOM 1535 C CA . PRO A 1 190 ? 2.958 3.494 32.511 1.00 84.00 190 PRO A CA 1
ATOM 1536 C C . PRO A 1 190 ? 3.057 4.164 33.884 1.00 84.00 190 PRO A C 1
ATOM 1538 O O . PRO A 1 190 ? 2.490 5.227 34.116 1.00 84.00 190 PRO A O 1
ATOM 1541 N N . GLN A 1 191 ? 3.835 3.580 34.803 1.00 83.81 191 GLN A N 1
ATOM 1542 C CA . GLN A 1 191 ? 3.973 4.097 36.178 1.00 83.81 191 GLN A CA 1
ATOM 1543 C C . GLN A 1 191 ? 4.396 5.572 36.228 1.00 83.81 191 GLN A C 1
ATOM 1545 O O . GLN A 1 191 ? 3.994 6.288 37.137 1.00 83.81 191 GLN A O 1
ATOM 1550 N N . LYS A 1 192 ? 5.170 6.021 35.237 1.00 83.88 192 LYS A N 1
ATOM 1551 C CA . LYS A 1 192 ? 5.637 7.403 35.105 1.00 83.88 192 LYS A CA 1
ATOM 1552 C C . LYS A 1 192 ? 4.544 8.421 34.753 1.00 83.88 192 LYS A C 1
ATOM 1554 O O . LYS A 1 192 ? 4.718 9.592 35.055 1.00 83.88 192 LYS A O 1
ATOM 1559 N N . PHE A 1 193 ? 3.422 7.984 34.177 1.00 86.06 193 PHE A N 1
ATOM 1560 C CA . PHE A 1 193 ? 2.300 8.858 33.805 1.00 86.06 193 PHE A CA 1
ATOM 1561 C C . PHE A 1 193 ? 1.142 8.805 34.807 1.00 86.06 193 PHE A C 1
ATOM 1563 O O . PHE A 1 193 ? 0.220 9.602 34.725 1.00 86.06 193 PHE A O 1
ATOM 1570 N N . LYS A 1 194 ? 1.208 7.937 35.823 1.00 86.38 194 LYS A N 1
ATOM 1571 C CA . LYS A 1 194 ? 0.166 7.830 36.859 1.00 86.38 194 LYS A CA 1
ATOM 1572 C C . LYS A 1 194 ? -0.082 9.096 37.671 1.00 86.38 194 LYS A C 1
ATOM 1574 O O . LYS A 1 194 ? -1.111 9.196 38.318 1.00 86.38 194 LYS A O 1
ATOM 1579 N N . ASN A 1 195 ? 0.889 10.002 37.712 1.00 83.88 195 ASN A N 1
ATOM 1580 C CA . ASN A 1 195 ? 0.735 11.272 38.415 1.00 83.88 195 ASN A CA 1
ATOM 1581 C C . ASN A 1 195 ? -0.045 12.300 37.581 1.00 83.88 195 ASN A C 1
ATOM 1583 O O . ASN A 1 195 ? -0.454 13.317 38.129 1.00 83.88 195 ASN A O 1
ATOM 1587 N N . ILE A 1 196 ? -0.193 12.041 36.279 1.00 86.75 196 ILE A N 1
ATOM 1588 C CA . ILE A 1 196 ? -0.898 12.884 35.312 1.00 86.75 196 ILE A CA 1
ATOM 1589 C C . ILE A 1 196 ? -2.375 12.463 35.236 1.00 86.75 196 ILE A C 1
ATOM 1591 O O . ILE A 1 196 ? -3.233 13.327 35.132 1.00 86.75 196 ILE A O 1
ATOM 1595 N N . ASP A 1 197 ? -2.646 11.160 35.383 1.00 87.44 197 ASP A N 1
ATOM 1596 C CA . ASP A 1 197 ? -3.979 10.557 35.560 1.00 87.44 197 ASP A CA 1
ATOM 1597 C C . ASP A 1 197 ? -4.586 10.982 36.916 1.00 87.44 197 ASP A C 1
ATOM 1599 O O . ASP A 1 197 ? -4.346 10.383 37.974 1.00 87.44 197 ASP A O 1
ATOM 1603 N N . SER A 1 198 ? -5.307 12.099 36.886 1.00 87.25 198 SER A N 1
ATOM 1604 C CA . SER A 1 198 ? -5.881 12.809 38.029 1.00 87.25 198 SER A CA 1
ATOM 1605 C C . SER A 1 198 ? -7.122 12.096 38.555 1.00 87.25 198 SER A C 1
ATOM 1607 O O . SER A 1 198 ? -7.331 12.004 39.774 1.00 87.25 198 SER A O 1
ATOM 1609 N N . ASP A 1 199 ? -7.929 11.546 37.648 1.00 87.62 199 ASP A N 1
ATOM 1610 C CA . ASP A 1 199 ? -9.160 10.829 37.979 1.00 87.62 199 ASP A CA 1
ATOM 1611 C C . ASP A 1 199 ? -8.944 9.322 38.259 1.00 87.62 199 ASP A C 1
ATOM 1613 O O . ASP A 1 199 ? -9.831 8.653 38.805 1.00 87.62 199 ASP A O 1
ATOM 1617 N N . LYS A 1 200 ? -7.726 8.815 38.018 1.00 87.00 200 LYS A N 1
ATOM 1618 C CA . LYS A 1 200 ? -7.261 7.434 38.251 1.00 87.00 200 LYS A CA 1
ATOM 1619 C C . LYS A 1 200 ? -7.993 6.402 37.405 1.00 87.00 200 LYS A C 1
ATOM 1621 O O . LYS A 1 200 ? -8.122 5.240 37.824 1.00 87.00 200 LYS A O 1
ATOM 1626 N N . ASN A 1 201 ? -8.477 6.802 36.237 1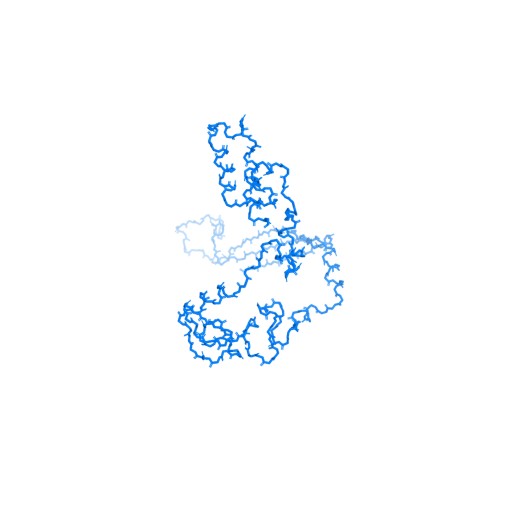.00 84.00 201 ASN A N 1
ATOM 1627 C CA . ASN A 1 201 ? -9.200 5.929 35.322 1.00 84.00 201 ASN A CA 1
ATOM 1628 C C . ASN A 1 201 ? -8.262 5.057 34.453 1.00 84.00 201 ASN A C 1
ATOM 1630 O O . ASN A 1 201 ? -8.752 4.175 33.749 1.00 84.00 201 ASN A O 1
ATOM 1634 N N . GLN A 1 202 ? -6.933 5.204 34.586 1.00 82.75 202 GLN A N 1
ATOM 1635 C CA . GLN A 1 202 ? -5.879 4.550 33.786 1.00 82.75 202 GLN A CA 1
ATOM 1636 C C . GLN A 1 202 ? -5.766 5.024 32.332 1.00 82.75 202 GLN A C 1
ATOM 1638 O O . GLN A 1 202 ? -5.062 4.381 31.545 1.00 82.75 202 GLN A O 1
ATOM 1643 N N . TYR A 1 203 ? -6.401 6.141 32.012 1.00 83.44 203 TYR A N 1
ATOM 1644 C CA . TYR A 1 203 ? -6.315 6.882 30.766 1.00 83.44 203 TYR A CA 1
ATOM 1645 C C . TYR A 1 203 ? -5.784 8.288 31.061 1.00 83.44 203 TYR A C 1
ATOM 1647 O O . TYR A 1 203 ? -5.715 8.716 32.206 1.00 83.44 203 TYR A O 1
ATOM 1655 N N . ILE A 1 204 ? -5.330 8.964 30.016 1.00 85.25 204 ILE A N 1
ATOM 1656 C CA . ILE A 1 204 ? -4.936 10.367 30.041 1.00 85.25 204 ILE A CA 1
ATOM 1657 C C . ILE A 1 204 ? -5.900 11.099 29.123 1.00 85.25 204 ILE A C 1
ATOM 1659 O O . ILE A 1 204 ? -5.861 10.897 27.910 1.00 85.25 204 ILE A O 1
ATOM 1663 N N . ASP A 1 205 ? -6.789 11.917 29.665 1.00 88.50 205 ASP A N 1
ATOM 1664 C CA . ASP A 1 205 ? -7.628 12.771 28.830 1.00 88.50 205 ASP A CA 1
ATOM 1665 C C . ASP A 1 205 ? -6.841 13.974 28.269 1.00 88.50 205 ASP A C 1
ATOM 1667 O O . ASP A 1 205 ? -5.642 14.149 28.505 1.00 88.50 205 ASP A O 1
ATOM 1671 N N . ILE A 1 206 ? -7.496 14.786 27.436 1.00 88.38 206 ILE A N 1
ATOM 1672 C CA . ILE A 1 206 ? -6.832 15.930 26.801 1.00 88.38 206 ILE A CA 1
ATOM 1673 C C . ILE A 1 206 ? -6.416 17.000 27.820 1.00 88.38 206 ILE A C 1
ATOM 1675 O O . ILE A 1 206 ? -5.377 17.629 27.638 1.00 88.38 206 ILE A O 1
ATOM 1679 N N . GLU A 1 207 ? -7.180 17.190 28.894 1.00 89.88 207 GLU A N 1
ATOM 1680 C CA . GLU A 1 207 ? -6.876 18.168 29.942 1.00 89.88 207 GLU A CA 1
ATOM 1681 C C . GLU A 1 207 ? -5.695 17.684 30.796 1.00 89.88 207 GLU A C 1
ATOM 1683 O O . GLU A 1 207 ? -4.801 18.457 31.141 1.00 89.88 207 GLU A O 1
ATOM 1688 N N . GLU A 1 208 ? -5.633 16.383 31.077 1.00 90.19 208 GLU A N 1
ATOM 1689 C CA . GLU A 1 208 ? -4.523 15.723 31.764 1.00 90.19 208 GLU A CA 1
ATOM 1690 C C . GLU A 1 208 ? -3.241 15.754 30.924 1.00 90.19 208 GLU A C 1
ATOM 1692 O O . GLU A 1 208 ? -2.168 16.071 31.445 1.00 90.19 208 GLU A O 1
ATOM 1697 N N . LEU A 1 209 ? -3.336 15.513 29.612 1.00 90.62 209 LEU A N 1
ATOM 1698 C CA . LEU A 1 209 ? -2.207 15.666 28.691 1.00 90.62 209 LEU A CA 1
ATOM 1699 C C . LEU A 1 209 ? -1.669 17.100 28.714 1.00 90.62 209 LEU A C 1
ATOM 1701 O O . LEU A 1 209 ? -0.459 17.294 28.848 1.00 90.62 209 LEU A O 1
ATOM 1705 N N . LEU A 1 210 ? -2.552 18.094 28.584 1.00 89.38 210 LEU A N 1
ATOM 1706 C CA . LEU A 1 210 ? -2.173 19.508 28.599 1.00 89.38 210 LEU A CA 1
ATOM 1707 C C . LEU A 1 210 ? -1.529 19.890 29.931 1.00 89.38 210 LEU A C 1
ATOM 1709 O O . LEU A 1 210 ? -0.455 20.478 29.932 1.00 89.38 210 LEU A O 1
ATOM 1713 N N . SER A 1 211 ? -2.097 19.446 31.053 1.00 86.44 211 SER A N 1
ATOM 1714 C CA . SER A 1 211 ? -1.508 19.620 32.385 1.00 86.44 211 SER A CA 1
ATOM 1715 C C . SER A 1 211 ? -0.099 19.018 32.485 1.00 86.44 211 SER A C 1
ATOM 1717 O O . SER A 1 211 ? 0.809 19.630 33.058 1.00 86.44 211 SER A O 1
ATOM 1719 N N . GLY A 1 212 ? 0.126 17.842 31.888 1.00 84.94 212 GLY A N 1
ATOM 1720 C CA . GLY A 1 212 ? 1.444 17.206 31.812 1.00 84.94 212 GLY A CA 1
ATOM 1721 C C . GLY A 1 212 ? 2.450 17.982 30.954 1.00 84.94 212 GLY A C 1
ATOM 1722 O O . GLY A 1 212 ? 3.617 18.109 31.334 1.00 84.94 212 GLY A O 1
ATOM 1723 N N . ILE A 1 213 ? 2.001 18.529 29.822 1.00 87.19 213 ILE A N 1
ATOM 1724 C CA . ILE A 1 213 ? 2.805 19.363 28.916 1.00 87.19 213 ILE A CA 1
ATOM 1725 C C . ILE A 1 213 ? 3.158 20.700 29.580 1.00 87.19 213 ILE A C 1
ATOM 1727 O O . ILE A 1 213 ? 4.328 21.081 29.609 1.00 87.19 213 ILE A O 1
ATOM 1731 N N . ASP A 1 214 ? 2.178 21.388 30.158 1.00 85.12 214 ASP A N 1
ATOM 1732 C CA . ASP A 1 214 ? 2.365 22.674 30.833 1.00 85.12 214 ASP A CA 1
ATOM 1733 C C . ASP A 1 214 ? 3.311 22.518 32.030 1.00 85.12 214 ASP A C 1
ATOM 1735 O O . ASP A 1 214 ? 4.294 23.250 32.153 1.00 85.12 214 ASP A O 1
ATOM 1739 N N . SER A 1 215 ? 3.130 21.458 32.829 1.00 79.81 215 SER A N 1
ATOM 1740 C CA . SER A 1 215 ? 4.039 21.101 33.930 1.00 79.81 215 SER A CA 1
ATOM 1741 C C . SER A 1 215 ? 5.494 20.902 33.490 1.00 79.81 215 SER A C 1
ATOM 1743 O O . SER A 1 215 ? 6.413 21.111 34.290 1.00 79.81 215 SER A O 1
ATOM 1745 N N . PHE A 1 216 ? 5.720 20.454 32.252 1.00 82.50 216 PHE A N 1
ATOM 1746 C CA . PHE A 1 216 ? 7.056 20.280 31.686 1.00 82.50 216 PHE A CA 1
ATOM 1747 C C . PHE A 1 216 ? 7.684 21.626 31.285 1.00 82.50 216 PHE A C 1
ATOM 1749 O O . PHE A 1 216 ? 8.871 21.842 31.543 1.00 82.50 216 PHE A O 1
ATOM 1756 N N . PHE A 1 217 ? 6.907 22.538 30.690 1.00 80.38 217 PHE A N 1
ATOM 1757 C CA . PHE A 1 217 ? 7.399 23.827 30.185 1.00 80.38 217 PHE A CA 1
ATOM 1758 C C . PHE A 1 217 ? 7.481 24.936 31.245 1.00 80.38 217 PHE A C 1
ATOM 1760 O O . PHE A 1 217 ? 8.359 25.799 31.151 1.00 80.38 217 PHE A O 1
ATOM 1767 N N . ASP A 1 218 ? 6.650 24.893 32.287 1.00 74.44 218 ASP A N 1
ATOM 1768 C CA . ASP A 1 218 ? 6.606 25.914 33.346 1.00 74.44 218 ASP A CA 1
ATOM 1769 C C . ASP A 1 218 ? 7.877 25.970 34.214 1.00 74.44 218 ASP A C 1
ATOM 1771 O O . ASP A 1 218 ? 8.103 26.937 34.944 1.00 74.44 218 ASP A O 1
ATOM 1775 N N . GLN A 1 219 ? 8.757 24.968 34.124 1.00 64.88 219 GLN A N 1
ATOM 1776 C CA . GLN A 1 219 ? 9.976 24.884 34.940 1.00 64.88 219 GLN A CA 1
ATOM 1777 C C . GLN A 1 219 ? 11.205 25.583 34.336 1.00 64.88 219 GLN A C 1
ATOM 1779 O O . GLN A 1 219 ? 12.297 25.530 34.906 1.00 64.88 219 GLN A O 1
ATOM 1784 N N . GLY A 1 220 ? 11.032 26.307 33.227 1.00 55.38 220 GLY A N 1
ATOM 1785 C CA . GLY A 1 220 ? 12.056 27.194 32.674 1.00 55.38 220 GLY A CA 1
ATOM 1786 C C . GLY A 1 220 ? 13.142 26.485 31.844 1.00 55.38 220 GLY A C 1
ATOM 1787 O O . GLY A 1 220 ? 12.943 25.363 31.386 1.00 55.38 220 GLY A O 1
ATOM 1788 N N . PRO A 1 221 ? 14.290 27.148 31.584 1.00 51.62 221 PRO A N 1
ATOM 1789 C CA . PRO A 1 221 ? 15.286 26.732 30.582 1.00 51.62 221 PRO A CA 1
ATOM 1790 C C . PRO A 1 221 ? 15.984 25.396 30.879 1.00 51.62 221 PRO A C 1
ATOM 1792 O O . PRO A 1 221 ? 16.647 24.851 29.999 1.00 51.62 221 PRO A O 1
ATOM 1795 N N . ASP A 1 222 ? 15.779 24.849 32.076 1.00 54.62 222 ASP A N 1
ATOM 1796 C CA . ASP A 1 222 ? 16.176 23.503 32.465 1.00 54.62 222 ASP A CA 1
ATOM 1797 C C . ASP A 1 222 ? 14.982 22.533 32.386 1.00 54.62 222 ASP A C 1
ATOM 1799 O O . ASP A 1 222 ? 14.739 21.777 33.328 1.00 54.62 222 ASP A O 1
ATOM 1803 N N . ALA A 1 223 ? 14.200 22.561 31.301 1.00 54.47 223 ALA A N 1
ATOM 1804 C CA . ALA A 1 223 ? 13.092 21.630 31.061 1.00 54.47 223 ALA A CA 1
ATOM 1805 C C . ALA A 1 223 ? 13.612 20.173 31.075 1.00 54.47 223 ALA A C 1
ATOM 1807 O O . ALA A 1 223 ? 14.086 19.634 30.074 1.00 54.47 223 ALA A O 1
ATOM 1808 N N . GLY A 1 224 ? 13.618 19.573 32.270 1.00 51.12 224 GLY A N 1
ATOM 1809 C CA . GLY A 1 224 ? 14.276 18.303 32.588 1.00 51.12 224 GLY A CA 1
ATOM 1810 C C . GLY A 1 224 ? 15.042 18.252 33.924 1.00 51.12 224 GLY A C 1
ATOM 1811 O O . GLY A 1 224 ? 15.349 17.151 34.370 1.00 51.12 224 GLY A O 1
ATOM 1812 N N . ALA A 1 225 ? 15.340 19.376 34.593 1.00 47.06 225 ALA A N 1
ATOM 1813 C CA . ALA A 1 225 ? 16.109 19.396 35.853 1.00 47.06 225 ALA A CA 1
ATOM 1814 C C . ALA A 1 225 ? 15.262 19.496 37.139 1.00 47.06 225 ALA A C 1
ATOM 1816 O O . ALA A 1 225 ? 15.791 19.270 38.226 1.00 47.06 225 ALA A O 1
ATOM 1817 N N . GLY A 1 226 ? 13.960 19.780 37.036 1.00 52.06 226 GLY A N 1
ATOM 1818 C CA . GLY A 1 226 ? 13.006 19.721 38.162 1.00 52.06 226 GLY A CA 1
ATOM 1819 C C . GLY A 1 226 ? 11.676 19.027 37.837 1.00 52.06 226 GLY A C 1
ATOM 1820 O O . GLY A 1 226 ? 10.842 18.817 38.719 1.00 52.06 226 GLY A O 1
ATOM 1821 N N . SER A 1 227 ? 11.470 18.682 36.564 1.00 59.84 227 SER A N 1
ATOM 1822 C CA . SER A 1 227 ? 10.251 18.063 36.053 1.00 59.84 227 SER A CA 1
ATOM 1823 C C . SER A 1 227 ? 10.302 16.554 36.291 1.00 59.84 227 SER A C 1
ATOM 1825 O O . SER A 1 227 ? 11.353 15.928 36.160 1.00 59.84 227 SER A O 1
ATOM 1827 N N . TYR A 1 228 ? 9.161 15.952 36.633 1.00 65.81 228 TYR A N 1
ATOM 1828 C CA . TYR A 1 228 ? 9.032 14.496 36.758 1.00 65.81 228 TYR A CA 1
ATOM 1829 C C . TYR A 1 228 ? 9.136 13.774 35.399 1.00 65.81 228 TYR A C 1
ATOM 1831 O O . TYR A 1 228 ? 9.260 12.550 35.372 1.00 65.81 228 TYR A O 1
ATOM 1839 N N . LEU A 1 229 ? 9.111 14.523 34.288 1.00 72.88 229 LEU A N 1
ATOM 1840 C CA . LEU A 1 229 ? 9.257 14.039 32.916 1.00 72.88 229 LEU A CA 1
ATOM 1841 C C . LEU A 1 229 ? 10.558 14.555 32.292 1.00 72.88 229 LEU A C 1
ATOM 1843 O O . LEU A 1 229 ? 10.849 15.755 32.308 1.00 72.88 229 LEU A O 1
ATOM 1847 N N . SER A 1 230 ? 11.322 13.657 31.676 1.00 80.75 230 SER A N 1
ATOM 1848 C CA . SER A 1 230 ? 12.352 14.047 30.713 1.00 80.75 230 SER A CA 1
ATOM 1849 C C . SER A 1 230 ? 11.726 14.419 29.362 1.00 80.75 230 SER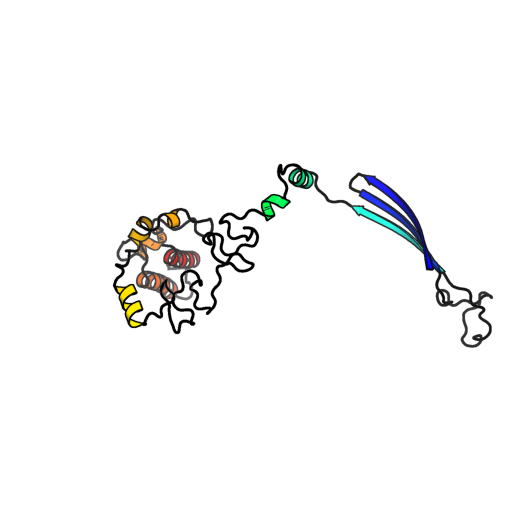 A C 1
ATOM 1851 O O . SER A 1 230 ? 10.578 14.079 29.085 1.00 80.75 230 SER A O 1
ATOM 1853 N N . VAL A 1 231 ? 12.503 15.039 28.464 1.00 81.06 231 VAL A N 1
ATOM 1854 C CA . VAL A 1 231 ? 12.096 15.264 27.059 1.00 81.06 231 VAL A CA 1
ATOM 1855 C C . VAL A 1 231 ? 11.596 13.966 26.412 1.00 81.06 231 VAL A C 1
ATOM 1857 O O . VAL A 1 231 ? 10.602 13.962 25.694 1.00 81.06 231 VAL A O 1
ATOM 1860 N N . LYS A 1 232 ? 12.267 12.843 26.696 1.00 82.00 232 LYS A N 1
ATOM 1861 C CA . LYS A 1 232 ? 11.872 11.528 26.184 1.00 82.00 232 LYS A CA 1
ATOM 1862 C C . LYS A 1 232 ? 10.523 11.082 26.754 1.00 82.00 232 LYS A C 1
ATOM 1864 O O . LYS A 1 232 ? 9.707 10.535 26.023 1.00 82.00 232 LYS A O 1
ATOM 1869 N N . ASP A 1 233 ? 10.274 11.341 28.034 1.00 83.19 233 ASP A N 1
ATOM 1870 C CA . ASP A 1 233 ? 9.007 10.989 28.674 1.00 83.19 233 ASP A CA 1
ATOM 1871 C C . ASP A 1 233 ? 7.839 11.831 28.160 1.00 83.19 233 ASP A C 1
ATOM 1873 O O . ASP A 1 233 ? 6.734 11.310 28.071 1.00 83.19 233 ASP A O 1
ATOM 1877 N N . LEU A 1 234 ? 8.083 13.086 27.770 1.00 84.44 234 LEU A N 1
ATOM 1878 C CA . LEU A 1 234 ? 7.079 13.932 27.122 1.00 84.44 234 LEU A CA 1
ATOM 1879 C C . LEU A 1 234 ? 6.647 13.355 25.767 1.00 84.44 234 LEU A C 1
ATOM 1881 O O . LEU A 1 234 ? 5.453 13.256 25.492 1.00 84.44 234 LEU A O 1
ATOM 1885 N N . PHE A 1 235 ? 7.604 12.929 24.936 1.00 84.25 235 PHE A N 1
ATOM 1886 C CA . PHE A 1 235 ? 7.285 12.259 23.673 1.00 84.25 235 PHE A CA 1
ATOM 1887 C C . PHE A 1 235 ? 6.509 10.961 23.904 1.00 84.25 235 PHE A C 1
ATOM 1889 O O . PHE A 1 235 ? 5.498 10.737 23.246 1.00 84.25 235 PHE A O 1
ATOM 1896 N N . GLU A 1 236 ? 6.927 10.147 24.876 1.00 84.56 236 GLU A N 1
ATOM 1897 C CA . GLU A 1 236 ? 6.225 8.905 25.218 1.00 84.56 236 GLU A CA 1
ATOM 1898 C C . GLU A 1 236 ? 4.824 9.152 25.818 1.00 84.56 236 GLU A C 1
ATOM 1900 O O . GLU A 1 236 ? 3.953 8.299 25.673 1.00 84.56 236 GLU A O 1
ATOM 1905 N N . LEU A 1 237 ? 4.581 10.294 26.474 1.00 85.56 237 LEU A N 1
ATOM 1906 C CA . LEU A 1 237 ? 3.262 10.685 26.993 1.00 85.56 237 LEU A CA 1
ATOM 1907 C C . LEU A 1 237 ? 2.306 11.047 25.856 1.00 85.56 237 LEU A C 1
ATOM 1909 O O . LEU A 1 237 ? 1.176 10.565 25.828 1.00 85.56 237 LEU A O 1
ATOM 1913 N N . ILE A 1 238 ? 2.768 11.874 24.915 1.00 85.19 238 ILE A N 1
ATOM 1914 C CA . ILE A 1 238 ? 1.999 12.241 23.720 1.00 85.19 238 ILE A CA 1
ATOM 1915 C C . ILE A 1 238 ? 1.689 10.982 22.911 1.00 85.19 238 ILE A C 1
ATOM 1917 O O . ILE A 1 238 ? 0.558 10.777 22.480 1.00 85.19 238 ILE A O 1
ATOM 1921 N N . GLU A 1 239 ? 2.682 10.112 22.740 1.00 83.06 239 GLU A N 1
ATOM 1922 C CA . GLU A 1 239 ? 2.502 8.836 22.061 1.00 83.06 239 GLU A CA 1
ATOM 1923 C C . GLU A 1 239 ? 1.478 7.960 22.799 1.00 83.06 239 GLU A C 1
ATOM 1925 O O . GLU A 1 239 ? 0.523 7.504 22.183 1.00 83.06 239 GLU A O 1
ATOM 1930 N N . PHE A 1 240 ? 1.587 7.798 24.123 1.00 82.44 240 PHE A N 1
ATOM 1931 C CA . PHE A 1 240 ? 0.594 7.077 24.929 1.00 82.44 240 PHE A CA 1
ATOM 1932 C C . PHE A 1 240 ? -0.825 7.644 24.758 1.00 82.44 240 PHE A C 1
ATOM 1934 O O . PHE A 1 240 ? -1.755 6.866 24.562 1.00 82.44 240 PHE A O 1
ATOM 1941 N N . PHE A 1 241 ? -0.994 8.969 24.764 1.00 86.19 241 PHE A N 1
ATOM 1942 C CA . PHE A 1 241 ? -2.300 9.617 24.613 1.00 86.19 241 PHE A CA 1
ATOM 1943 C C . PHE A 1 241 ? -3.016 9.232 23.311 1.00 86.19 241 PHE A C 1
ATOM 1945 O O . PHE A 1 241 ? -4.222 8.991 23.317 1.00 86.19 241 PHE A O 1
ATOM 1952 N N . PHE A 1 242 ? -2.277 9.146 22.202 1.00 80.44 242 PHE A N 1
ATOM 1953 C CA . PHE A 1 242 ? -2.834 8.744 20.907 1.00 80.44 242 PHE A CA 1
ATOM 1954 C C . PHE A 1 242 ? -3.015 7.225 20.760 1.00 80.44 242 PHE A C 1
ATOM 1956 O O . PHE A 1 242 ? -3.675 6.781 19.821 1.00 80.44 242 PHE A O 1
ATOM 1963 N N . LEU A 1 243 ? -2.411 6.432 21.649 1.00 73.19 243 LEU A N 1
ATOM 1964 C CA . LEU A 1 243 ? -2.334 4.972 21.557 1.00 73.19 243 LEU A CA 1
ATOM 1965 C C . LEU A 1 243 ? -3.211 4.219 22.587 1.00 73.19 243 LEU A C 1
ATOM 1967 O O . LEU A 1 243 ? -3.384 3.009 22.444 1.00 73.19 243 LEU A O 1
ATOM 1971 N N . GLN A 1 244 ? -3.699 4.875 23.639 1.00 69.75 244 GLN A N 1
ATOM 1972 C CA . GLN A 1 244 ? -4.489 4.275 24.733 1.00 69.75 244 GLN A CA 1
ATOM 1973 C C . GLN A 1 244 ? -5.918 3.836 24.357 1.00 69.75 244 GLN A C 1
ATOM 1975 O O . GLN A 1 244 ? -6.575 4.485 23.510 1.00 69.75 244 GLN A O 1
#

Foldseek 3Di:
DKDKDKDWDPPDPFKIKIKMKMKDWAQDPPPPCAAPVRDHPDPVPVPPGDRDTDMDMDIDMDMGGHPDDVVVVCVVVVPPDPPVVQCQDQPQQQRAHPVQAPPNNQHPPAHDDNRSHADQQAPQPAHPVQAPDNHHEDPHADNHRDHDDPVNVVVVVVVPPDQDPVCVCVVCVVVVVDDDPQPCQPPFADPLLCVLPPVNPRAHDPVSLVVLVCQQPVVPPCSPPPGSDDPVRNVVSVVNNVRD

Sequence (244 aa):
MPFEIGAEVRLSPKITMNIGYQYHMSFSNSLDNINKRNELYSQANKQKSSWVPDGFSYIYASISINIHNKAYDMYADALPYNAAEYDMWDADGDGVPETIDKCPYTPKGVEVDAFGCPLDSDNDGVPDYRDIEQKPCDFYCNELGKNVLREELIFRMKSENPILQNEIYRYYPALLNGGTAYRQFYKKIPQKFKNIDSDKNQYIDIEELLSGIDSFFDQGPDAGAGSYLSVKDLFELIEFFFLQ